Protein AF-A0A965PQH7-F1 (afdb_monomer_lite)

Sequence (227 aa):
DIVYRREPEVWRGRTIEASLYGFSRVEARGKTVNNGGDGSTGFHAAKAIREFGCLHYGVEYGSTVIAEGGKQDRDRWWGRNGVPDELEPYAKERRCSEVTLAVDFEQAAAAIQNGYPVVVCSGQGFSMSRDADGFCKPGGTWWHCMCLAAVRWGKRPGLLCMNSWGDSNTTGKHYPENMPTAVRNCSFWIDADVCTRMLSGRDSYVYAGYSGFKRTQIPNWTGDILG

Radius of gyration: 19.44 Å; chains: 1; bounding box: 44×38×58 Å

pLDDT: mean 89.17, std 13.35, range [46.91, 98.75]

Secondary structure (DSSP, 8-state):
-HHHH---B-----B-HHHHHHHHHTGGGT-S---S-S---HHHHHHHHHHT---BTT-EETTEE--STTHHHHHHHHHHH-S-GGGHHHHHTT-EEEEEE--SHHHHHHHHHTT--EEEEEEEEEEEEE-TTSBEEEEEEEEEEEEEEEEE-SSS-EEEEE-SSSS---SS--SSTT--HHHHTTEEEEEHHHHHHHHTTS--EEEEEE-S-B--PPP-TTTTTT-

Structure (mmCIF, N/CA/C/O backbone):
data_AF-A0A965PQH7-F1
#
_entry.id   AF-A0A965PQH7-F1
#
loop_
_atom_site.group_PDB
_atom_site.id
_atom_site.type_symbol
_atom_site.label_atom_id
_atom_site.label_alt_id
_atom_site.label_comp_id
_atom_site.label_asym_id
_atom_site.label_entity_id
_atom_site.label_seq_id
_atom_site.pdbx_PDB_ins_code
_atom_site.Cartn_x
_atom_site.Cartn_y
_atom_site.Cartn_z
_atom_site.occupancy
_atom_site.B_iso_or_equiv
_atom_site.auth_seq_id
_atom_site.auth_comp_id
_atom_site.auth_asym_id
_atom_site.auth_atom_id
_atom_site.pdbx_PDB_model_num
ATOM 1 N N . ASP A 1 1 ? -13.278 -3.475 -6.880 1.00 50.88 1 ASP A N 1
ATOM 2 C CA . ASP A 1 1 ? -13.226 -3.470 -8.364 1.00 50.88 1 ASP A CA 1
ATOM 3 C C . ASP A 1 1 ? -13.402 -4.865 -8.987 1.00 50.88 1 ASP A C 1
ATOM 5 O O . ASP A 1 1 ? -14.476 -5.153 -9.496 1.00 50.88 1 ASP A O 1
ATOM 9 N N . ILE A 1 2 ? -12.420 -5.766 -8.855 1.00 47.88 2 ILE A N 1
ATOM 10 C CA . ILE A 1 2 ? -12.359 -7.102 -9.501 1.00 47.88 2 ILE A CA 1
ATOM 11 C C . ILE A 1 2 ? -13.614 -7.965 -9.259 1.00 47.88 2 ILE A C 1
ATOM 13 O O . ILE A 1 2 ? -14.269 -8.426 -10.190 1.00 47.88 2 ILE A O 1
ATOM 17 N N . VAL A 1 3 ? -14.014 -8.128 -7.992 1.00 48.94 3 VAL A N 1
ATOM 18 C CA . VAL A 1 3 ? -15.201 -8.924 -7.606 1.00 48.94 3 VAL A CA 1
ATOM 19 C C . VAL A 1 3 ? -16.512 -8.301 -8.112 1.00 48.94 3 VAL A C 1
ATOM 21 O O . VAL A 1 3 ? -17.477 -9.013 -8.384 1.00 48.94 3 VAL A O 1
ATOM 24 N N . TYR A 1 4 ? -16.549 -6.976 -8.266 1.00 52.28 4 TYR A N 1
ATOM 25 C CA . TYR A 1 4 ? -17.754 -6.235 -8.644 1.00 52.28 4 TYR A CA 1
ATOM 26 C C . TYR A 1 4 ? -17.959 -6.175 -10.157 1.00 52.28 4 TYR A C 1
ATOM 28 O O . TYR A 1 4 ? -19.099 -6.230 -10.613 1.00 52.28 4 TYR A O 1
ATOM 36 N N . ARG A 1 5 ? -16.875 -6.121 -10.940 1.00 57.25 5 ARG A N 1
ATOM 37 C CA . ARG A 1 5 ? -16.954 -6.093 -12.407 1.00 57.25 5 ARG A CA 1
ATOM 38 C C . ARG A 1 5 ? -17.415 -7.419 -13.003 1.00 57.25 5 ARG A C 1
ATOM 40 O O . ARG A 1 5 ? -17.920 -7.422 -14.118 1.00 57.25 5 ARG A O 1
ATOM 47 N N . ARG A 1 6 ? -17.263 -8.537 -12.274 1.00 50.22 6 ARG A N 1
ATOM 48 C CA . ARG A 1 6 ? -17.538 -9.906 -12.766 1.00 50.22 6 ARG A CA 1
ATOM 49 C C . ARG A 1 6 ? -16.857 -10.214 -14.108 1.00 50.22 6 ARG A C 1
ATOM 51 O O . ARG A 1 6 ? -17.238 -11.157 -14.798 1.00 50.22 6 ARG A O 1
ATOM 58 N N . GLU A 1 7 ? -15.846 -9.432 -14.472 1.00 49.94 7 GLU A N 1
ATOM 59 C CA . GLU A 1 7 ? -15.019 -9.685 -15.636 1.00 49.94 7 GLU A CA 1
ATOM 60 C C . GLU A 1 7 ? -14.007 -10.769 -15.253 1.00 49.94 7 GLU A C 1
ATOM 62 O O . GLU A 1 7 ? -13.432 -10.716 -14.162 1.00 49.94 7 GLU A O 1
ATOM 67 N N . PRO A 1 8 ? -13.793 -11.786 -16.100 1.00 54.12 8 PRO A N 1
ATOM 68 C CA . PRO A 1 8 ? -12.794 -12.805 -15.831 1.00 54.12 8 PRO A CA 1
ATOM 69 C C . PRO A 1 8 ? -11.396 -12.178 -15.895 1.00 54.12 8 PRO A C 1
ATOM 71 O O . PRO A 1 8 ? -10.834 -11.970 -16.973 1.00 54.12 8 PRO A O 1
ATOM 74 N N . GLU A 1 9 ? -10.839 -11.884 -14.725 1.00 57.03 9 GLU A N 1
ATOM 75 C CA . GLU A 1 9 ? -9.464 -11.432 -14.550 1.00 57.03 9 GLU A CA 1
ATOM 76 C C . GLU A 1 9 ? -8.533 -12.618 -14.281 1.00 57.03 9 GLU A C 1
ATOM 78 O O . GLU A 1 9 ? -8.899 -13.590 -13.615 1.00 57.03 9 GLU A O 1
ATOM 83 N N . VAL A 1 10 ? -7.312 -12.552 -14.812 1.00 62.81 10 VAL A N 1
ATOM 84 C CA . VAL A 1 10 ? -6.295 -13.591 -14.605 1.00 62.81 10 VAL A CA 1
ATOM 85 C C . VAL A 1 10 ? -5.222 -13.049 -13.678 1.00 62.81 10 VAL A C 1
ATOM 87 O O . VAL A 1 10 ? -4.555 -12.066 -14.002 1.00 62.81 10 VAL A O 1
ATOM 90 N N . TRP A 1 11 ? -5.005 -13.730 -12.553 1.00 65.94 11 TRP A N 1
ATOM 91 C CA . TRP A 1 11 ? -3.809 -13.528 -11.742 1.00 65.94 11 TRP A CA 1
ATOM 92 C C . TRP A 1 11 ? -2.573 -13.870 -12.582 1.00 65.94 11 TRP A C 1
ATOM 94 O O . TRP A 1 11 ? -2.355 -15.027 -12.940 1.00 65.94 11 TRP A O 1
ATOM 104 N N . ARG A 1 12 ? -1.777 -12.855 -12.937 1.00 68.75 12 ARG A N 1
ATOM 105 C CA . ARG A 1 12 ? -0.607 -13.000 -13.825 1.00 68.75 12 ARG A CA 1
ATOM 106 C C . ARG A 1 12 ? 0.681 -13.376 -13.089 1.00 68.75 12 ARG A C 1
ATOM 108 O O . ARG A 1 12 ? 1.720 -13.474 -13.725 1.00 68.75 12 ARG A O 1
ATOM 115 N N . GLY A 1 13 ? 0.615 -13.595 -11.779 1.00 73.94 13 GLY A N 1
ATOM 116 C CA . GLY A 1 13 ? 1.769 -13.892 -10.935 1.00 73.94 13 GLY A CA 1
ATOM 117 C C . GLY A 1 13 ? 1.914 -12.878 -9.808 1.00 73.94 13 GLY A C 1
ATOM 118 O O . GLY A 1 13 ? 1.123 -11.951 -9.684 1.00 73.94 13 GLY A O 1
ATOM 119 N N . ARG A 1 14 ? 2.926 -13.071 -8.964 1.00 86.69 14 ARG A N 1
ATOM 120 C CA . ARG A 1 14 ? 3.261 -12.157 -7.865 1.00 86.69 14 ARG A CA 1
ATOM 121 C C . ARG A 1 14 ? 3.920 -10.889 -8.409 1.00 86.69 14 ARG A C 1
ATOM 123 O O . ARG A 1 14 ? 4.785 -10.979 -9.277 1.00 86.69 14 ARG A O 1
ATOM 130 N N . THR A 1 15 ? 3.535 -9.726 -7.889 1.00 90.56 15 THR A N 1
ATOM 131 C CA . THR A 1 15 ? 4.160 -8.441 -8.236 1.00 90.56 15 THR A CA 1
ATOM 132 C C . THR A 1 15 ? 5.637 -8.424 -7.842 1.00 90.56 15 THR A C 1
ATOM 134 O O . THR A 1 15 ? 6.006 -8.899 -6.772 1.00 90.56 15 THR A O 1
ATOM 137 N N . ILE A 1 16 ? 6.478 -7.848 -8.697 1.00 94.25 16 ILE A N 1
ATOM 138 C CA . ILE A 1 16 ? 7.892 -7.603 -8.421 1.00 94.25 16 ILE A CA 1
ATOM 139 C C . ILE A 1 16 ? 7.979 -6.368 -7.534 1.00 94.25 16 ILE A C 1
ATOM 141 O O . ILE A 1 16 ? 7.791 -5.248 -8.006 1.00 94.25 16 ILE A O 1
ATOM 145 N N . GLU A 1 17 ? 8.287 -6.549 -6.257 1.00 92.31 17 GLU A N 1
ATOM 146 C CA . GLU A 1 17 ? 8.346 -5.468 -5.270 1.00 92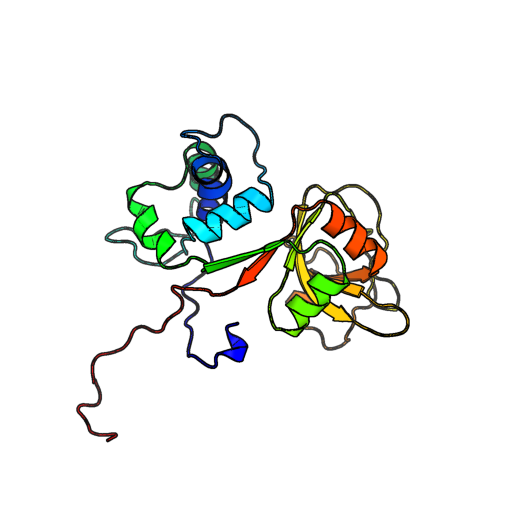.31 17 GLU A CA 1
ATOM 147 C C . GLU A 1 17 ? 9.364 -4.385 -5.663 1.00 92.31 17 GLU A C 1
ATOM 149 O O . GLU A 1 17 ? 9.104 -3.192 -5.489 1.00 92.31 17 GLU A O 1
ATOM 154 N N . ALA A 1 18 ? 10.477 -4.793 -6.286 1.00 94.50 18 ALA A N 1
ATOM 155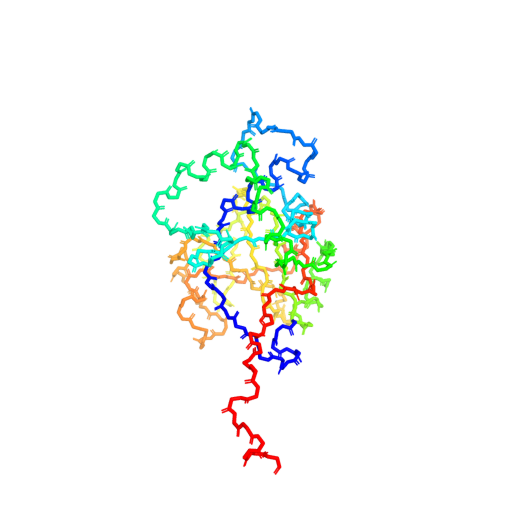 C CA . ALA A 1 18 ? 11.468 -3.890 -6.866 1.00 94.50 18 ALA A CA 1
ATOM 156 C C . ALA A 1 18 ? 10.864 -2.900 -7.869 1.00 94.50 18 ALA A C 1
ATOM 158 O O . ALA A 1 18 ? 11.348 -1.777 -7.947 1.00 94.50 18 ALA A O 1
ATOM 159 N N . SER A 1 19 ? 9.835 -3.295 -8.637 1.00 95.88 19 SER A N 1
ATOM 160 C CA . SER A 1 19 ? 9.222 -2.409 -9.640 1.00 95.88 19 SER A CA 1
ATOM 161 C C . SER A 1 19 ? 8.551 -1.215 -8.970 1.00 95.88 19 SER A C 1
ATOM 163 O O . SER A 1 19 ? 8.843 -0.072 -9.308 1.00 95.88 19 SER A O 1
ATOM 165 N N . LEU A 1 20 ? 7.745 -1.465 -7.933 1.00 95.19 20 LEU A N 1
ATOM 166 C CA . LEU A 1 20 ? 7.114 -0.404 -7.156 1.00 95.19 20 LEU A CA 1
ATOM 167 C C . LEU A 1 20 ? 8.162 0.470 -6.463 1.00 95.19 20 LEU A C 1
ATOM 169 O O . LEU A 1 20 ? 8.060 1.693 -6.495 1.00 95.19 20 LEU A O 1
ATOM 173 N N . TYR A 1 21 ? 9.175 -0.133 -5.838 1.00 95.50 21 TYR A N 1
ATOM 174 C CA . TYR A 1 21 ? 10.200 0.641 -5.143 1.00 95.50 21 TYR A CA 1
ATOM 175 C C . TYR A 1 21 ? 11.110 1.437 -6.080 1.00 95.50 21 TYR A C 1
ATOM 177 O O . TYR A 1 21 ? 11.493 2.538 -5.692 1.00 95.50 21 TYR A O 1
ATOM 185 N N . GLY A 1 22 ? 11.424 0.929 -7.274 1.00 96.75 22 GLY A N 1
ATOM 186 C CA . GLY A 1 22 ? 12.129 1.670 -8.321 1.00 96.75 22 GLY A CA 1
ATOM 187 C C . GLY A 1 22 ? 11.338 2.915 -8.700 1.00 96.75 22 GLY A C 1
ATOM 188 O O . GLY A 1 22 ? 11.730 4.014 -8.298 1.00 96.75 22 GLY A O 1
ATOM 189 N N . PHE A 1 23 ? 10.139 2.708 -9.263 1.00 97.56 23 PHE A N 1
ATOM 190 C CA . PHE A 1 23 ? 9.218 3.782 -9.650 1.00 97.56 23 PHE A CA 1
ATOM 191 C C . PHE A 1 23 ? 8.979 4.796 -8.531 1.00 97.56 23 PHE A C 1
ATOM 193 O O . PHE A 1 23 ? 9.041 6.007 -8.731 1.00 97.56 23 PHE A O 1
ATOM 200 N N . SER A 1 24 ? 8.730 4.328 -7.309 1.00 97.19 24 SER A N 1
ATOM 201 C CA . SER A 1 24 ? 8.402 5.196 -6.175 1.00 97.19 24 SER A CA 1
ATOM 202 C C . SER A 1 24 ? 9.605 5.979 -5.630 1.00 97.19 24 SER A C 1
ATOM 204 O O . SER A 1 24 ? 9.431 7.013 -4.976 1.00 97.19 24 SER A O 1
ATOM 206 N N . ARG A 1 25 ? 10.840 5.496 -5.810 1.00 96.81 25 ARG A N 1
ATOM 207 C CA . ARG A 1 25 ? 12.046 6.164 -5.286 1.00 96.81 25 ARG A CA 1
ATOM 208 C C . ARG A 1 25 ? 12.736 7.046 -6.323 1.00 96.81 25 ARG A C 1
ATOM 210 O O . ARG A 1 25 ? 13.471 7.945 -5.905 1.00 96.81 25 ARG A O 1
ATOM 217 N N . VAL A 1 26 ? 12.490 6.833 -7.615 1.00 96.88 26 VAL A N 1
ATOM 218 C CA . VAL A 1 26 ? 13.183 7.538 -8.699 1.00 96.88 26 VAL A CA 1
ATOM 219 C C . VAL A 1 26 ? 12.190 8.313 -9.573 1.00 96.88 26 VAL A C 1
ATOM 221 O O . VAL A 1 26 ? 12.073 9.532 -9.425 1.00 96.88 26 VAL A O 1
ATOM 224 N N . GLU A 1 27 ? 11.394 7.633 -10.382 1.00 96.19 27 GLU A N 1
ATOM 225 C CA . GLU A 1 27 ? 10.567 8.189 -11.456 1.00 96.19 27 GLU A CA 1
ATOM 226 C C . GLU A 1 27 ? 9.411 9.036 -10.906 1.00 96.19 27 GLU A C 1
ATOM 228 O O . GLU A 1 27 ? 9.244 10.204 -11.264 1.00 96.19 27 GLU A O 1
ATOM 233 N N . ALA A 1 28 ? 8.675 8.524 -9.916 1.00 96.56 28 ALA A N 1
ATOM 234 C CA . ALA A 1 28 ? 7.605 9.260 -9.243 1.00 96.56 28 ALA A CA 1
ATOM 235 C C . ALA A 1 28 ? 8.126 10.511 -8.509 1.00 96.56 28 ALA A C 1
ATOM 237 O O . ALA A 1 28 ? 7.376 11.477 -8.321 1.00 96.56 28 ALA A O 1
ATOM 238 N N . ARG A 1 29 ? 9.410 10.518 -8.120 1.00 95.62 29 ARG A N 1
ATOM 239 C CA . ARG A 1 29 ? 10.097 11.663 -7.498 1.00 95.62 29 ARG A CA 1
ATOM 240 C C . ARG A 1 29 ? 10.698 12.634 -8.517 1.00 95.62 29 ARG A C 1
ATOM 242 O O . ARG A 1 29 ? 11.226 13.660 -8.096 1.00 95.62 29 ARG A O 1
ATOM 249 N N . GLY A 1 30 ? 10.652 12.322 -9.815 1.00 94.56 30 GLY A N 1
ATOM 250 C CA . GLY A 1 30 ? 11.319 13.102 -10.859 1.00 94.56 30 GLY A CA 1
ATOM 251 C C . GLY A 1 30 ? 12.845 13.087 -10.732 1.00 94.56 30 GLY A C 1
ATOM 252 O O . GLY A 1 30 ? 13.498 14.088 -11.019 1.00 94.56 30 GLY A O 1
ATOM 253 N N . LYS A 1 31 ? 13.414 11.989 -10.226 1.00 94.00 31 LYS A N 1
ATOM 254 C CA . LYS A 1 31 ? 14.861 11.797 -10.078 1.00 94.00 31 LYS A CA 1
ATOM 255 C C . LYS A 1 31 ? 15.376 10.847 -11.151 1.00 94.00 31 LYS A C 1
ATOM 257 O O . LYS A 1 31 ? 14.614 10.072 -11.707 1.00 94.00 31 LYS A O 1
ATOM 262 N N . THR A 1 32 ? 16.685 10.872 -11.372 1.00 91.75 32 THR A N 1
ATOM 263 C CA . THR A 1 32 ? 17.415 9.873 -12.173 1.00 91.75 32 THR A CA 1
ATOM 264 C C . THR A 1 32 ? 18.114 8.826 -11.306 1.00 91.75 32 THR A C 1
ATOM 266 O O . THR A 1 32 ? 18.512 7.775 -11.787 1.00 91.75 32 THR A O 1
ATOM 269 N N . VAL A 1 33 ? 18.289 9.111 -10.011 1.00 94.75 33 VAL A N 1
ATOM 270 C CA . VAL A 1 33 ? 18.888 8.196 -9.037 1.00 94.75 33 VAL A CA 1
ATOM 271 C C . VAL A 1 33 ? 18.386 8.514 -7.627 1.00 94.75 33 VAL A C 1
ATOM 273 O O . VAL A 1 33 ? 18.211 9.676 -7.238 1.00 94.75 33 VAL A O 1
ATOM 276 N N . ASN A 1 34 ? 18.168 7.477 -6.826 1.00 94.62 34 ASN A N 1
ATOM 277 C CA . ASN A 1 34 ? 17.906 7.566 -5.401 1.00 94.62 34 ASN A CA 1
ATOM 278 C C . ASN A 1 34 ? 19.229 7.508 -4.619 1.00 94.62 34 ASN A C 1
ATOM 280 O O . ASN A 1 34 ? 19.843 6.455 -4.459 1.00 94.62 34 ASN A O 1
ATOM 284 N N . ASN A 1 35 ? 19.655 8.662 -4.103 1.00 90.19 35 ASN A N 1
ATOM 285 C CA . ASN A 1 35 ? 20.913 8.811 -3.364 1.00 90.19 35 ASN A CA 1
ATOM 286 C C . ASN A 1 35 ? 20.817 8.473 -1.864 1.00 90.19 35 ASN A C 1
ATOM 288 O O . ASN A 1 35 ? 21.790 8.680 -1.143 1.00 90.19 35 ASN A O 1
ATOM 292 N N . GLY A 1 36 ? 19.683 7.963 -1.369 1.00 86.12 36 GLY A N 1
ATOM 293 C CA . GLY A 1 36 ? 19.587 7.546 0.028 1.00 86.12 36 GLY A CA 1
ATOM 294 C C . GLY A 1 36 ? 18.225 7.007 0.455 1.00 86.12 36 GLY A C 1
ATOM 295 O O . GLY A 1 36 ? 17.188 7.387 -0.084 1.00 86.12 36 GLY A O 1
ATOM 296 N N . GLY A 1 37 ? 18.260 6.152 1.480 1.00 85.06 37 GLY A N 1
ATOM 297 C CA . GLY A 1 37 ? 17.094 5.560 2.129 1.00 85.06 37 GLY A CA 1
ATOM 298 C C . GLY A 1 37 ? 16.464 4.399 1.355 1.00 85.06 37 GLY A C 1
ATOM 299 O O . GLY A 1 37 ? 16.266 4.467 0.142 1.00 85.06 37 GLY A O 1
ATOM 300 N N . ASP A 1 38 ? 16.064 3.372 2.103 1.00 87.69 38 ASP A N 1
ATOM 301 C CA . ASP A 1 38 ? 15.328 2.207 1.593 1.00 87.69 38 ASP A CA 1
ATOM 302 C C . ASP A 1 38 ? 13.802 2.378 1.738 1.00 87.69 38 ASP A C 1
ATOM 304 O O . ASP A 1 38 ? 13.018 1.468 1.489 1.00 87.69 38 ASP A O 1
ATOM 308 N N . GLY A 1 39 ? 13.335 3.556 2.150 1.00 90.12 39 GLY A N 1
ATOM 309 C CA . GLY A 1 39 ? 11.912 3.850 2.314 1.00 90.12 39 GLY A CA 1
ATOM 310 C C . GLY A 1 39 ? 11.261 4.446 1.064 1.00 90.12 39 GLY A C 1
ATOM 311 O O . GLY A 1 39 ? 11.920 4.970 0.160 1.00 90.12 39 GLY A O 1
ATOM 312 N N . SER A 1 40 ? 9.931 4.435 1.045 1.00 94.31 40 SER A N 1
ATOM 313 C CA . SER A 1 40 ? 9.139 5.334 0.207 1.00 94.31 40 SER A CA 1
ATOM 314 C C . SER A 1 40 ? 7.909 5.829 0.956 1.00 94.31 40 SER A C 1
ATOM 316 O O . SER A 1 40 ? 7.605 5.322 2.031 1.00 94.31 40 SER A O 1
ATOM 318 N N . THR A 1 41 ? 7.243 6.846 0.417 1.00 95.94 41 THR A N 1
ATOM 319 C CA . THR A 1 41 ? 6.002 7.374 1.000 1.00 95.94 41 THR A CA 1
ATOM 320 C C . THR A 1 41 ? 4.806 6.804 0.249 1.00 95.94 41 THR A C 1
ATOM 322 O O . THR A 1 41 ? 4.931 6.441 -0.926 1.00 95.94 41 THR A O 1
ATOM 325 N N . GLY A 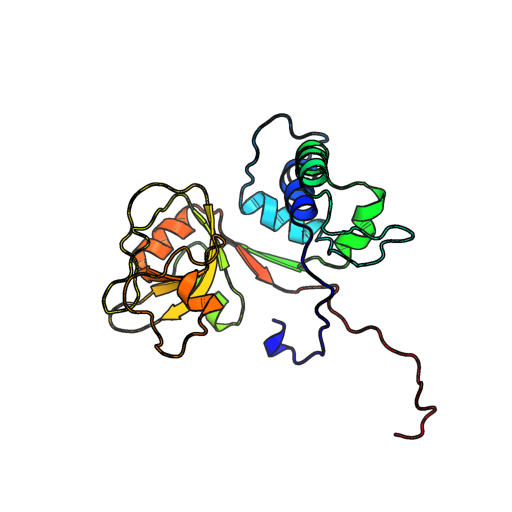1 42 ? 3.642 6.762 0.892 1.00 96.81 42 GLY A N 1
ATOM 326 C CA . GLY A 1 42 ? 2.402 6.354 0.240 1.00 96.81 42 GLY A CA 1
ATOM 327 C C . GLY A 1 42 ? 2.060 7.230 -0.962 1.00 96.81 42 GLY A C 1
ATOM 328 O O . GLY A 1 42 ? 1.643 6.702 -1.984 1.00 96.81 42 GLY A O 1
ATOM 329 N N . PHE A 1 43 ? 2.340 8.537 -0.903 1.00 97.00 43 PHE A N 1
ATOM 330 C CA . PHE A 1 43 ? 2.181 9.458 -2.032 1.00 97.00 43 PHE A CA 1
ATOM 331 C C . PHE A 1 43 ? 2.989 9.018 -3.257 1.00 97.00 43 PHE A C 1
ATOM 333 O O . PHE A 1 43 ? 2.447 8.928 -4.358 1.00 97.00 43 PHE A O 1
ATOM 340 N N . HIS A 1 44 ? 4.280 8.719 -3.079 1.00 97.38 44 HIS A N 1
ATOM 341 C CA . HIS A 1 44 ? 5.125 8.318 -4.201 1.00 97.38 44 HIS A CA 1
ATOM 342 C C . HIS A 1 44 ? 4.760 6.925 -4.714 1.00 97.38 44 HIS A C 1
ATOM 344 O O . HIS A 1 44 ? 4.789 6.717 -5.923 1.00 97.38 44 HIS A O 1
ATOM 350 N N . ALA A 1 45 ? 4.351 6.009 -3.833 1.00 96.62 45 ALA A N 1
ATOM 351 C CA . ALA A 1 45 ? 3.901 4.680 -4.235 1.00 96.62 45 ALA A CA 1
ATOM 352 C C . ALA A 1 45 ? 2.576 4.750 -5.015 1.00 96.62 45 ALA A C 1
ATOM 354 O O . ALA A 1 45 ? 2.429 4.108 -6.054 1.00 96.62 45 ALA A O 1
ATOM 355 N N . ALA A 1 46 ? 1.641 5.595 -4.571 1.00 96.50 46 ALA A N 1
ATOM 356 C CA . ALA A 1 46 ? 0.380 5.847 -5.259 1.00 96.50 46 ALA A CA 1
ATOM 357 C C . ALA A 1 46 ? 0.610 6.466 -6.640 1.00 96.50 46 ALA A C 1
ATOM 359 O O . ALA A 1 46 ? 0.046 6.011 -7.636 1.00 96.50 46 ALA A O 1
ATOM 360 N N . LYS A 1 47 ? 1.494 7.466 -6.718 1.00 96.81 47 LYS A N 1
ATOM 361 C CA . LYS A 1 47 ? 1.905 8.071 -7.985 1.00 96.81 47 LYS A CA 1
ATOM 362 C C . LYS A 1 47 ? 2.575 7.048 -8.907 1.00 96.81 47 LYS A C 1
ATOM 364 O O . LYS A 1 47 ? 2.213 6.976 -10.077 1.00 96.81 47 LYS A O 1
ATOM 369 N N . ALA A 1 48 ? 3.480 6.226 -8.376 1.00 96.69 48 ALA A N 1
ATOM 370 C CA . ALA A 1 48 ? 4.182 5.182 -9.117 1.00 96.69 48 ALA A CA 1
ATOM 371 C C . ALA A 1 48 ? 3.210 4.204 -9.795 1.00 96.69 48 ALA A C 1
ATOM 373 O O . ALA A 1 48 ? 3.240 4.046 -11.013 1.00 96.69 48 ALA A O 1
ATOM 374 N N . ILE A 1 49 ? 2.290 3.606 -9.032 1.00 94.81 49 ILE A N 1
ATOM 375 C CA . ILE A 1 49 ? 1.315 2.655 -9.588 1.00 94.81 49 ILE A CA 1
ATOM 376 C C . ILE A 1 49 ? 0.364 3.324 -10.588 1.00 94.81 49 ILE A C 1
ATOM 378 O O . ILE A 1 49 ? -0.022 2.689 -11.569 1.00 94.81 49 ILE A O 1
ATOM 382 N N . ARG A 1 50 ? -0.016 4.589 -10.373 1.00 95.12 50 ARG A N 1
ATOM 383 C CA . ARG A 1 50 ? -0.909 5.314 -11.288 1.00 95.12 50 ARG A CA 1
ATOM 384 C C . ARG A 1 50 ? -0.241 5.659 -12.621 1.00 95.12 50 ARG A C 1
ATOM 386 O O . ARG A 1 50 ? -0.871 5.540 -13.673 1.00 95.12 50 ARG A O 1
ATOM 393 N N . GLU A 1 51 ? 0.990 6.161 -12.575 1.00 95.25 51 GLU A N 1
ATOM 394 C CA . GLU A 1 51 ? 1.678 6.723 -13.744 1.00 95.25 51 GLU A CA 1
ATOM 395 C C . GLU A 1 51 ? 2.491 5.671 -14.512 1.00 95.25 51 GLU A C 1
ATOM 397 O O . GLU A 1 51 ? 2.492 5.692 -15.745 1.00 95.25 51 GLU A O 1
ATOM 402 N N . PHE A 1 52 ? 3.105 4.725 -13.795 1.00 95.75 52 PHE A N 1
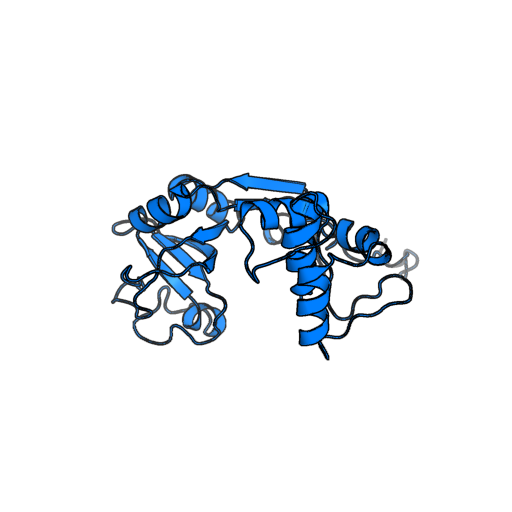ATOM 403 C CA . PHE A 1 52 ? 4.070 3.764 -14.339 1.00 95.75 52 PHE A CA 1
ATOM 404 C C . PHE A 1 52 ? 3.604 2.307 -14.228 1.00 95.75 52 PHE A C 1
ATOM 406 O O . PHE A 1 52 ? 3.925 1.500 -15.092 1.00 95.75 52 PHE A O 1
ATOM 413 N N . GLY A 1 53 ? 2.796 1.964 -13.220 1.00 94.38 53 GLY A N 1
ATOM 414 C CA . GLY A 1 53 ? 2.248 0.615 -13.040 1.00 94.38 53 GLY A CA 1
ATOM 415 C C . GLY A 1 53 ? 3.208 -0.351 -12.344 1.00 94.38 53 GLY A C 1
ATOM 416 O O . GLY A 1 53 ? 3.946 0.044 -11.440 1.00 94.38 53 GLY A O 1
ATOM 417 N N . CYS A 1 54 ? 3.149 -1.640 -12.688 1.00 93.38 54 CYS A N 1
ATOM 418 C CA . CYS A 1 54 ? 3.943 -2.670 -12.014 1.00 93.38 54 CYS A CA 1
ATOM 419 C C . CYS A 1 54 ? 4.287 -3.872 -12.903 1.00 93.38 54 CYS A C 1
ATOM 421 O O . CYS A 1 54 ? 3.614 -4.178 -13.891 1.00 93.38 54 CYS A O 1
ATOM 423 N N . LEU A 1 55 ? 5.333 -4.595 -12.504 1.00 94.31 55 LEU A N 1
ATOM 424 C CA . LEU A 1 55 ? 5.778 -5.835 -13.142 1.00 94.31 55 LEU A CA 1
ATOM 425 C C . LEU A 1 55 ? 5.486 -7.037 -12.234 1.00 94.31 55 LEU A C 1
ATOM 427 O O . LEU A 1 55 ? 5.290 -6.888 -11.031 1.00 94.31 55 LEU A O 1
ATOM 431 N N . HIS A 1 56 ? 5.464 -8.236 -12.804 1.00 92.94 56 HIS A N 1
ATOM 432 C CA . HIS A 1 56 ? 5.140 -9.502 -12.156 1.00 92.94 56 HIS A CA 1
ATOM 433 C C . HIS A 1 56 ? 6.184 -10.560 -12.517 1.00 92.94 56 HIS A C 1
ATOM 435 O O . HIS A 1 56 ? 6.692 -10.598 -13.637 1.00 92.94 56 HIS A O 1
ATOM 441 N N . TYR A 1 57 ? 6.503 -11.427 -11.561 1.00 92.06 57 TYR A N 1
ATOM 442 C CA . TYR A 1 57 ? 7.407 -12.547 -11.799 1.00 92.06 57 TYR A CA 1
ATOM 443 C C . TYR A 1 57 ? 6.799 -13.550 -12.779 1.00 92.06 57 TYR A C 1
ATOM 445 O O . TYR A 1 57 ? 5.596 -13.809 -12.742 1.00 92.06 57 TYR A O 1
ATOM 453 N N . GLY A 1 58 ? 7.645 -14.147 -13.620 1.00 88.69 58 GLY A N 1
ATOM 454 C CA . GLY A 1 58 ? 7.239 -15.192 -14.565 1.00 88.69 58 GLY A CA 1
ATOM 455 C C . GLY A 1 58 ? 6.422 -14.703 -15.766 1.00 88.69 58 GLY A C 1
ATOM 456 O O . GLY A 1 58 ? 5.969 -15.527 -16.553 1.00 88.69 58 GLY A O 1
ATOM 457 N N . VAL A 1 59 ? 6.240 -13.388 -15.923 1.00 88.75 59 VAL A N 1
ATOM 458 C CA . VAL A 1 59 ? 5.647 -12.781 -17.121 1.00 88.75 59 VAL A CA 1
ATOM 459 C C . VAL A 1 59 ? 6.750 -12.435 -18.121 1.00 88.75 59 VAL A C 1
ATOM 461 O O . VAL A 1 59 ? 7.833 -11.997 -17.732 1.00 88.75 59 VAL A O 1
ATOM 464 N N . GLU A 1 60 ? 6.460 -12.642 -19.403 1.00 89.25 60 GLU A N 1
ATOM 465 C CA . GLU A 1 60 ? 7.331 -12.286 -20.522 1.00 89.25 60 GLU A CA 1
ATOM 466 C C . GLU A 1 60 ? 7.156 -10.809 -20.908 1.00 89.25 60 GLU A C 1
ATOM 468 O O . GLU A 1 60 ? 6.049 -10.341 -21.183 1.00 89.25 60 GLU A O 1
ATOM 473 N N . TYR A 1 61 ? 8.271 -10.082 -20.905 1.00 91.56 61 TYR A N 1
ATOM 474 C CA . TYR A 1 61 ? 8.404 -8.667 -21.235 1.00 91.56 61 TYR A CA 1
ATOM 475 C C . TYR A 1 61 ? 9.341 -8.532 -22.435 1.00 91.56 61 TYR A C 1
ATOM 477 O O . TYR A 1 61 ? 10.553 -8.359 -22.289 1.00 91.56 61 TYR A O 1
ATOM 485 N N . GLY A 1 62 ? 8.792 -8.705 -23.638 1.00 90.62 62 GLY A N 1
ATOM 486 C CA . GLY A 1 62 ? 9.593 -8.844 -24.853 1.00 90.62 62 GLY A CA 1
ATOM 487 C C . GLY A 1 62 ? 10.325 -10.180 -24.834 1.00 90.62 62 GLY A C 1
ATOM 488 O O . GLY A 1 62 ? 9.685 -11.216 -24.851 1.00 90.62 62 GLY A O 1
ATOM 489 N N . SER A 1 63 ? 11.654 -10.169 -24.751 1.00 89.00 63 SER A N 1
ATOM 490 C CA . SER A 1 63 ? 12.469 -11.385 -24.594 1.00 89.00 63 SER A CA 1
ATOM 491 C C . SER A 1 63 ? 12.889 -11.660 -23.143 1.00 89.00 63 SER A C 1
ATOM 493 O O . SER A 1 63 ? 13.723 -12.532 -22.897 1.00 89.00 63 SER A O 1
ATOM 495 N N . THR A 1 64 ? 12.373 -10.889 -22.181 1.00 90.94 64 THR A N 1
ATOM 496 C CA . THR A 1 64 ? 12.821 -10.920 -20.784 1.00 90.94 64 THR A CA 1
ATOM 497 C C . THR A 1 64 ? 11.764 -11.552 -19.889 1.00 90.94 64 THR A C 1
ATOM 499 O O . THR A 1 64 ? 10.644 -11.060 -19.805 1.00 90.94 64 THR A O 1
ATOM 502 N N . VAL A 1 65 ? 12.133 -12.597 -19.147 1.00 92.25 65 VAL A N 1
A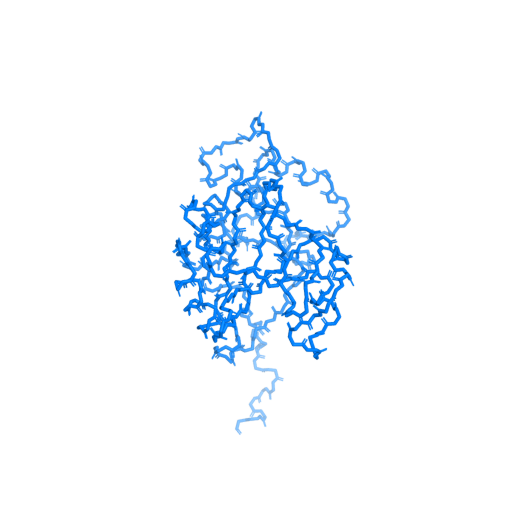TOM 503 C CA . VAL A 1 65 ? 11.313 -13.156 -18.061 1.00 92.25 65 VAL A CA 1
ATOM 504 C C . VAL A 1 65 ? 12.055 -12.961 -16.748 1.00 92.25 65 VAL A C 1
ATOM 506 O O . VAL A 1 65 ? 13.185 -13.421 -16.586 1.00 92.25 65 VAL A O 1
ATOM 509 N N . ILE A 1 66 ? 11.419 -12.289 -15.789 1.00 92.25 66 ILE A N 1
ATOM 510 C CA . ILE A 1 66 ? 12.031 -12.034 -14.482 1.00 92.25 66 ILE A CA 1
ATOM 511 C C . ILE A 1 66 ? 11.602 -13.129 -13.506 1.00 92.25 66 ILE A C 1
ATOM 513 O O . ILE A 1 66 ? 10.425 -13.252 -13.161 1.00 92.25 66 ILE A O 1
ATOM 517 N N . ALA A 1 67 ? 12.571 -13.918 -13.045 1.00 89.62 67 ALA A N 1
ATOM 518 C CA . ALA A 1 67 ? 12.367 -14.918 -12.004 1.00 89.62 67 ALA A CA 1
ATOM 519 C C . ALA A 1 67 ? 12.392 -14.292 -10.597 1.00 89.62 67 ALA A C 1
ATOM 521 O O . ALA A 1 67 ? 12.977 -13.229 -10.371 1.00 89.62 67 ALA A O 1
ATOM 522 N N . GLU A 1 68 ? 11.788 -14.981 -9.625 1.00 87.81 68 GLU A N 1
ATOM 523 C CA . GLU A 1 68 ? 11.837 -14.560 -8.217 1.00 87.81 68 GLU A CA 1
ATOM 524 C C . GLU A 1 68 ? 13.256 -14.674 -7.623 1.00 87.81 68 GLU A C 1
ATOM 526 O O . GLU A 1 68 ? 13.641 -13.889 -6.752 1.00 87.81 68 GLU A O 1
ATOM 531 N N . GLY A 1 69 ? 14.059 -15.621 -8.122 1.00 88.19 69 GLY A N 1
ATOM 532 C CA . GLY A 1 69 ? 15.456 -15.799 -7.725 1.00 88.19 69 GLY A CA 1
ATOM 533 C C . GLY A 1 69 ? 16.306 -14.536 -7.924 1.00 88.19 69 GLY A C 1
ATOM 534 O O . GLY A 1 69 ? 16.029 -13.707 -8.789 1.00 88.19 69 GLY A O 1
ATOM 535 N N . GLY A 1 70 ? 17.340 -14.369 -7.092 1.00 81.31 70 GLY A N 1
ATOM 536 C CA . GLY A 1 70 ? 18.265 -13.229 -7.190 1.00 81.31 70 GLY A CA 1
ATOM 537 C C . GLY A 1 70 ? 17.657 -11.867 -6.828 1.00 81.31 70 GLY A C 1
ATOM 538 O O . GLY A 1 70 ? 18.226 -10.833 -7.168 1.00 81.31 70 GLY A O 1
ATOM 539 N N . LYS A 1 71 ? 16.501 -11.834 -6.142 1.00 89.31 71 LYS A N 1
ATOM 540 C CA . LYS A 1 71 ? 15.770 -10.581 -5.894 1.00 89.31 71 LYS A CA 1
ATOM 541 C C . LYS A 1 71 ? 16.549 -9.496 -5.156 1.00 89.31 71 LYS A C 1
ATOM 543 O O . LYS A 1 71 ? 16.344 -8.332 -5.450 1.00 89.31 71 LYS A O 1
ATOM 548 N N . GLN A 1 72 ? 17.455 -9.855 -4.246 1.00 90.56 72 GLN A N 1
ATOM 549 C CA . GLN A 1 72 ? 18.148 -8.878 -3.398 1.00 90.56 72 GLN A CA 1
ATOM 550 C C . GLN A 1 72 ? 18.960 -7.857 -4.205 1.00 90.56 72 GLN A C 1
ATOM 552 O O . GLN A 1 72 ? 18.892 -6.660 -3.925 1.00 90.56 72 GLN A O 1
ATOM 557 N N . ASP A 1 73 ? 19.692 -8.313 -5.223 1.00 92.00 73 ASP A N 1
ATOM 558 C CA . ASP A 1 73 ? 20.501 -7.421 -6.056 1.00 92.00 73 ASP A CA 1
ATOM 559 C C . ASP A 1 73 ? 19.620 -6.533 -6.934 1.00 92.00 73 ASP A C 1
ATOM 561 O O . ASP A 1 73 ? 19.882 -5.337 -7.059 1.00 92.00 73 ASP A O 1
ATOM 565 N N . ARG A 1 74 ? 18.521 -7.084 -7.464 1.00 94.06 74 ARG A N 1
ATOM 566 C CA . ARG A 1 74 ? 17.521 -6.314 -8.212 1.00 94.06 74 ARG A CA 1
ATOM 567 C C . ARG A 1 74 ? 16.838 -5.270 -7.331 1.00 94.06 74 ARG A C 1
ATOM 569 O O . ARG A 1 74 ? 16.744 -4.123 -7.744 1.00 94.06 74 ARG A O 1
ATOM 576 N N . ASP A 1 75 ? 16.398 -5.631 -6.128 1.00 93.25 75 ASP A N 1
ATOM 577 C CA . ASP A 1 75 ? 15.732 -4.721 -5.189 1.00 93.25 75 ASP A CA 1
ATOM 578 C C . ASP A 1 75 ? 16.649 -3.535 -4.844 1.00 93.25 75 ASP A C 1
ATOM 580 O O . ASP A 1 75 ? 16.204 -2.384 -4.809 1.00 93.25 75 ASP A O 1
ATOM 584 N N . ARG A 1 76 ? 17.949 -3.801 -4.642 1.00 92.62 76 ARG A N 1
ATOM 585 C CA . ARG A 1 76 ? 18.962 -2.763 -4.413 1.00 92.62 76 ARG A CA 1
ATOM 586 C C . ARG A 1 76 ? 19.193 -1.915 -5.662 1.00 92.62 76 ARG A C 1
ATOM 588 O O . ARG A 1 76 ? 19.246 -0.690 -5.562 1.00 92.62 76 ARG A O 1
ATOM 595 N N . TRP A 1 77 ? 19.359 -2.547 -6.823 1.00 94.75 77 TRP A N 1
ATOM 596 C CA . TRP A 1 77 ? 19.694 -1.850 -8.061 1.00 94.75 77 TRP A CA 1
ATOM 597 C C . TRP A 1 77 ? 18.519 -1.010 -8.575 1.00 94.75 77 TRP A C 1
ATOM 599 O O . TRP A 1 77 ? 18.707 0.181 -8.809 1.00 94.75 77 TRP A O 1
ATOM 609 N N . TRP A 1 78 ? 17.304 -1.561 -8.648 1.00 95.88 78 TRP A N 1
ATOM 610 C CA . TRP A 1 78 ? 16.102 -0.813 -9.049 1.00 95.88 78 TRP A CA 1
ATOM 611 C C . TRP A 1 78 ? 15.731 0.230 -8.006 1.00 95.88 78 TRP A C 1
ATOM 613 O O . TRP A 1 78 ? 15.454 1.378 -8.331 1.00 95.88 78 TRP A O 1
ATOM 623 N N . GLY A 1 79 ? 15.829 -0.120 -6.722 1.00 95.38 79 GLY A N 1
ATOM 624 C CA . GLY A 1 79 ? 15.591 0.823 -5.635 1.00 95.38 79 GLY A CA 1
ATOM 625 C C . GLY A 1 79 ? 16.532 2.035 -5.629 1.00 95.38 79 GLY A C 1
ATOM 626 O O . GLY A 1 79 ? 16.203 3.045 -4.999 1.00 95.38 79 GLY A O 1
ATOM 627 N N . ARG A 1 80 ? 17.689 1.938 -6.300 1.00 95.88 80 ARG A N 1
ATOM 628 C CA . ARG A 1 80 ? 18.637 3.036 -6.513 1.00 95.88 80 ARG A CA 1
ATOM 629 C C . ARG A 1 80 ? 18.423 3.741 -7.850 1.00 95.88 80 ARG A C 1
ATOM 631 O O . ARG A 1 80 ? 18.487 4.962 -7.870 1.00 95.88 80 ARG A O 1
ATOM 638 N N . ASN A 1 81 ? 18.236 3.009 -8.941 1.00 96.88 81 ASN A N 1
ATOM 639 C CA . ASN A 1 81 ? 18.354 3.561 -10.296 1.00 96.88 81 ASN A CA 1
ATOM 640 C C . ASN A 1 81 ? 17.021 3.701 -11.038 1.00 96.88 81 ASN A C 1
ATOM 642 O O . ASN A 1 81 ? 17.021 4.267 -12.120 1.00 96.88 81 ASN A O 1
ATOM 646 N N . GLY A 1 82 ? 15.915 3.234 -10.459 1.00 96.88 82 GLY A N 1
ATOM 647 C CA . GLY A 1 82 ? 14.638 3.142 -11.160 1.00 96.88 82 GLY A CA 1
ATOM 648 C C . GLY A 1 82 ? 14.447 1.779 -11.817 1.00 96.88 82 GLY A C 1
ATOM 649 O O . GLY A 1 82 ? 15.293 0.883 -11.713 1.00 96.88 82 GLY A O 1
ATOM 650 N N . VAL A 1 83 ? 13.294 1.596 -12.440 1.00 96.88 83 VAL A N 1
ATOM 651 C CA . VAL A 1 83 ? 13.004 0.433 -13.277 1.00 96.88 83 VAL A CA 1
ATOM 652 C C . VAL A 1 83 ? 13.686 0.643 -14.633 1.00 96.88 83 VAL A C 1
ATOM 654 O O . VAL A 1 83 ? 13.691 1.759 -15.130 1.00 96.88 83 VAL A O 1
ATOM 657 N N . PRO A 1 84 ? 14.275 -0.396 -15.251 1.00 95.94 84 PRO A N 1
ATOM 658 C CA . PRO A 1 84 ? 14.834 -0.270 -16.594 1.00 95.94 84 PRO A CA 1
ATOM 659 C C . PRO A 1 84 ? 13.827 0.300 -17.595 1.00 95.94 84 PRO A C 1
ATOM 661 O O . PRO A 1 84 ? 12.711 -0.221 -17.694 1.00 95.94 84 PRO A O 1
ATOM 664 N N . ASP A 1 85 ? 14.244 1.315 -18.354 1.00 95.62 85 ASP A N 1
ATOM 665 C CA . ASP A 1 85 ? 13.419 2.029 -19.337 1.00 95.62 85 ASP A CA 1
ATOM 666 C C . ASP A 1 85 ? 12.717 1.066 -20.311 1.00 95.62 85 ASP A C 1
ATOM 668 O O . ASP A 1 85 ? 11.550 1.249 -20.663 1.00 95.62 85 ASP A O 1
ATOM 672 N N . GLU A 1 86 ? 13.392 -0.014 -20.722 1.00 96.00 86 GLU A N 1
ATOM 673 C CA . GLU A 1 86 ? 12.837 -1.016 -21.634 1.00 96.00 86 GLU A CA 1
ATOM 674 C C . GLU A 1 86 ? 11.669 -1.823 -21.039 1.00 96.00 86 GLU A C 1
ATOM 676 O O . GLU A 1 86 ? 10.891 -2.425 -21.783 1.00 96.00 86 GLU A O 1
ATOM 681 N N . LEU A 1 87 ? 11.526 -1.839 -19.710 1.00 96.44 87 LEU A N 1
ATOM 682 C CA . LEU A 1 87 ? 10.452 -2.536 -19.004 1.00 96.44 87 LEU A CA 1
ATOM 683 C C . LEU A 1 87 ? 9.253 -1.631 -18.690 1.00 96.44 87 LEU A C 1
ATOM 685 O O . LEU A 1 87 ? 8.153 -2.143 -18.451 1.00 96.44 87 LEU A O 1
ATOM 689 N N . GLU A 1 88 ? 9.422 -0.306 -18.706 1.00 95.94 88 GLU A N 1
ATOM 690 C CA . GLU A 1 88 ? 8.354 0.640 -18.365 1.00 95.94 88 GLU A CA 1
ATOM 691 C C . GLU A 1 88 ? 7.098 0.518 -19.240 1.00 95.94 88 GLU A C 1
ATOM 693 O O . GLU A 1 88 ? 5.993 0.547 -18.682 1.00 95.94 88 GLU A O 1
ATOM 698 N N . PRO A 1 89 ? 7.192 0.325 -20.576 1.00 95.69 89 PRO A N 1
ATOM 699 C CA . PRO A 1 89 ? 6.002 0.150 -21.404 1.00 95.69 89 PRO A CA 1
ATOM 700 C C . PRO A 1 89 ? 5.133 -1.025 -20.939 1.00 95.69 89 PRO A C 1
ATOM 702 O O . PRO A 1 89 ? 3.909 -0.901 -20.909 1.00 95.69 89 PRO A O 1
ATOM 705 N N . TYR A 1 90 ? 5.754 -2.125 -20.497 1.00 94.75 90 TYR A N 1
ATOM 706 C CA . TYR A 1 90 ? 5.048 -3.303 -19.986 1.00 94.75 90 TYR A CA 1
ATOM 707 C C . TYR A 1 90 ? 4.474 -3.088 -18.582 1.00 94.75 90 TYR A C 1
ATOM 709 O O . TYR A 1 90 ? 3.399 -3.606 -18.258 1.00 94.75 90 TYR A O 1
ATOM 717 N N . ALA A 1 91 ? 5.170 -2.326 -17.734 1.00 94.56 91 ALA A N 1
ATOM 718 C CA . ALA A 1 91 ? 4.658 -1.955 -16.418 1.00 94.56 91 ALA A CA 1
ATOM 719 C C . ALA A 1 91 ? 3.381 -1.109 -16.545 1.00 94.56 91 ALA A C 1
ATOM 721 O O . ALA A 1 91 ? 2.396 -1.354 -15.840 1.00 94.56 91 ALA A O 1
ATOM 722 N N . LYS A 1 92 ? 3.361 -0.183 -17.512 1.00 93.94 92 LYS A N 1
ATOM 723 C CA . LYS A 1 92 ? 2.264 0.766 -17.747 1.00 93.94 92 LYS A CA 1
ATOM 724 C C . LYS A 1 92 ? 0.950 0.099 -18.137 1.00 93.94 92 LYS A C 1
ATOM 726 O O . LYS A 1 92 ? -0.122 0.652 -17.884 1.00 93.94 92 LYS A O 1
ATOM 731 N N . GLU A 1 93 ? 1.012 -1.102 -18.704 1.00 90.19 93 GLU A N 1
ATOM 732 C CA . GLU A 1 93 ? -0.166 -1.932 -18.977 1.00 90.19 93 GLU A CA 1
ATOM 733 C C . GLU A 1 93 ? -0.915 -2.332 -17.699 1.00 90.19 93 GLU A C 1
ATOM 735 O O . GLU A 1 93 ? -2.095 -2.665 -17.772 1.00 90.19 93 GLU A O 1
ATOM 740 N N . ARG A 1 94 ? -0.240 -2.314 -16.541 1.00 89.88 94 ARG A N 1
ATOM 741 C CA . ARG A 1 94 ? -0.714 -2.822 -15.244 1.00 89.88 94 ARG A CA 1
ATOM 742 C C . ARG A 1 94 ? -0.811 -1.719 -14.191 1.00 89.88 94 ARG A C 1
ATOM 744 O O . ARG A 1 94 ? -0.484 -1.910 -13.022 1.00 89.88 94 ARG A O 1
ATOM 751 N N . ARG A 1 95 ? -1.247 -0.537 -14.615 1.00 90.75 95 ARG A N 1
ATOM 752 C CA . ARG A 1 95 ? -1.471 0.620 -13.738 1.00 90.75 95 ARG A CA 1
ATOM 753 C C . ARG A 1 95 ? -2.871 0.620 -13.132 1.00 90.75 95 ARG A C 1
ATOM 755 O O . ARG A 1 95 ? -3.792 -0.002 -13.672 1.00 90.75 95 ARG A O 1
ATOM 762 N N . CYS A 1 96 ? -3.057 1.389 -12.065 1.00 88.56 96 CYS A N 1
ATOM 763 C CA . CYS A 1 96 ? -4.388 1.858 -11.683 1.00 88.56 96 CYS A CA 1
ATOM 764 C C . CYS A 1 96 ? -4.680 3.196 -12.380 1.00 88.56 96 CYS A C 1
ATOM 766 O O . CYS A 1 96 ? -3.770 3.982 -12.657 1.00 88.56 96 CYS A O 1
ATOM 768 N N . SER A 1 97 ? -5.937 3.464 -12.725 1.00 86.62 97 SER A N 1
ATOM 769 C CA . SER A 1 97 ? -6.308 4.746 -13.330 1.00 86.62 97 SER A CA 1
ATOM 770 C C . SER A 1 97 ? -6.532 5.835 -12.289 1.00 86.62 97 SER A C 1
ATOM 772 O O . SER A 1 97 ? -6.329 7.008 -12.600 1.00 86.62 97 SER A O 1
ATOM 774 N N . GLU A 1 98 ? -6.911 5.456 -11.068 1.00 88.50 98 GLU A N 1
ATOM 775 C CA . GLU A 1 98 ? -7.304 6.386 -10.015 1.00 88.50 98 GLU A CA 1
ATOM 776 C C . GLU A 1 98 ? -6.617 6.061 -8.688 1.00 88.50 98 GLU A C 1
ATOM 778 O O . GLU A 1 98 ? -6.494 4.899 -8.287 1.00 88.50 98 GLU A O 1
ATOM 783 N N . VAL A 1 99 ? -6.174 7.123 -8.011 1.00 93.81 99 VAL A N 1
ATOM 784 C CA . VAL A 1 99 ? -5.713 7.095 -6.622 1.00 93.81 99 VAL A CA 1
ATOM 785 C C . VAL A 1 99 ? -6.353 8.256 -5.875 1.00 93.81 99 VAL A C 1
ATOM 787 O O . VAL A 1 99 ? -6.308 9.399 -6.335 1.00 93.81 99 VAL A O 1
ATOM 790 N N . THR A 1 100 ? -6.949 7.973 -4.723 1.00 94.94 100 THR A N 1
ATOM 791 C CA . THR A 1 100 ? -7.654 8.969 -3.909 1.00 94.94 100 THR A CA 1
ATOM 792 C C . THR A 1 100 ? -7.128 8.920 -2.490 1.00 94.94 100 THR A C 1
ATOM 794 O O . THR A 1 100 ? -6.926 7.846 -1.932 1.00 94.94 100 THR A O 1
ATOM 797 N N . LEU A 1 101 ? -6.886 10.084 -1.899 1.00 97.12 101 LEU A N 1
ATOM 798 C CA . LEU A 1 101 ? -6.437 10.169 -0.518 1.00 97.12 101 LEU A CA 1
ATOM 799 C C . LEU A 1 101 ? -7.574 9.757 0.430 1.00 97.12 101 LEU A C 1
ATOM 801 O O . LEU A 1 101 ? -8.679 10.276 0.305 1.00 97.12 101 LEU A O 1
ATOM 805 N N . ALA A 1 102 ? -7.290 8.879 1.389 1.00 96.69 102 ALA A N 1
ATOM 806 C CA . ALA A 1 102 ? -8.177 8.601 2.517 1.00 96.69 102 ALA A CA 1
ATOM 807 C C . ALA A 1 102 ? -7.651 9.348 3.746 1.00 96.69 102 ALA A C 1
ATOM 809 O O . ALA A 1 102 ? -6.508 9.129 4.150 1.00 96.69 102 ALA A O 1
ATOM 810 N N . VAL A 1 103 ? -8.460 10.241 4.325 1.00 97.81 103 VAL A N 1
ATOM 811 C CA . VAL A 1 103 ? -8.002 11.125 5.420 1.00 97.81 103 VAL A CA 1
ATOM 812 C C . VAL A 1 103 ? -8.604 10.812 6.786 1.00 97.81 103 VAL A C 1
ATOM 814 O O . VAL A 1 103 ? -8.112 11.320 7.791 1.00 97.81 103 VAL A O 1
ATOM 817 N N . ASP A 1 104 ? -9.627 9.963 6.840 1.00 98.56 104 ASP A N 1
ATOM 818 C CA . ASP A 1 104 ? -10.302 9.576 8.074 1.00 98.56 104 ASP A CA 1
ATOM 819 C C . ASP A 1 104 ? -10.968 8.195 7.957 1.00 98.56 104 ASP A C 1
ATOM 821 O O . ASP A 1 104 ? -11.021 7.581 6.885 1.00 98.56 104 ASP A O 1
ATOM 825 N N . PHE A 1 105 ? -11.443 7.691 9.098 1.00 98.62 105 PHE A N 1
ATOM 826 C CA . PHE A 1 105 ? -12.135 6.410 9.193 1.00 98.62 105 PHE A CA 1
ATOM 827 C C . PHE A 1 105 ? -13.358 6.314 8.270 1.00 98.62 105 PHE A C 1
ATOM 829 O O . PHE A 1 105 ? -13.530 5.278 7.638 1.00 98.62 105 PHE A O 1
ATOM 836 N N . GLU A 1 106 ? -14.176 7.363 8.165 1.00 98.19 106 GLU A N 1
ATOM 837 C CA . GLU A 1 106 ? -15.428 7.335 7.396 1.00 98.19 106 GLU A CA 1
ATOM 838 C C . GLU A 1 106 ? -15.158 7.190 5.894 1.00 98.19 106 GLU A C 1
ATOM 840 O O . GLU A 1 106 ? -15.756 6.346 5.225 1.00 98.19 106 GLU A O 1
ATOM 845 N N . GLN A 1 107 ? -14.189 7.939 5.360 1.00 97.19 107 GLN A N 1
ATOM 846 C CA . GLN A 1 107 ? -13.772 7.813 3.964 1.00 97.19 107 GLN A CA 1
ATOM 847 C C . GLN A 1 107 ? -13.158 6.445 3.672 1.00 97.19 107 GLN A C 1
ATOM 849 O O . GLN A 1 107 ? -13.466 5.832 2.647 1.00 97.19 107 GLN A O 1
ATOM 854 N N . ALA A 1 108 ? -12.308 5.943 4.572 1.00 97.94 108 ALA A N 1
ATOM 855 C CA . ALA A 1 108 ? -11.722 4.618 4.419 1.00 97.94 108 ALA A CA 1
ATOM 856 C C . ALA A 1 108 ? -12.786 3.514 4.492 1.00 97.94 108 ALA A C 1
ATOM 858 O O . ALA A 1 108 ? -12.772 2.590 3.679 1.00 97.94 108 ALA A O 1
ATOM 859 N N . ALA A 1 109 ? -13.740 3.623 5.418 1.00 96.88 109 ALA A N 1
ATOM 860 C CA . ALA A 1 109 ? -14.847 2.690 5.550 1.00 96.88 109 ALA A CA 1
ATOM 861 C C . ALA A 1 109 ? -15.729 2.685 4.294 1.00 96.88 109 ALA A C 1
ATOM 863 O O . ALA A 1 109 ? -16.012 1.615 3.752 1.00 96.88 109 ALA A O 1
ATOM 864 N N . ALA A 1 110 ? -16.083 3.866 3.779 1.00 92.75 110 ALA A N 1
ATOM 865 C CA . ALA A 1 110 ? -16.843 4.007 2.542 1.00 92.75 110 ALA A CA 1
ATOM 866 C C . ALA A 1 110 ? -16.108 3.383 1.345 1.00 92.75 110 ALA A C 1
ATOM 868 O O . ALA A 1 110 ? -16.717 2.656 0.557 1.00 92.75 110 ALA A O 1
ATOM 869 N N . ALA A 1 111 ? -14.797 3.603 1.216 1.00 90.44 111 ALA A N 1
ATOM 870 C CA . ALA A 1 111 ? -13.988 2.987 0.166 1.00 90.44 111 ALA A CA 1
ATOM 871 C C . ALA A 1 111 ? -13.996 1.451 0.261 1.00 90.44 111 ALA A C 1
ATOM 873 O O . ALA A 1 111 ? -14.311 0.767 -0.717 1.00 90.44 111 ALA A O 1
ATOM 874 N N . ILE A 1 112 ? -13.736 0.908 1.454 1.00 93.44 112 ILE A N 1
ATOM 875 C CA . ILE A 1 112 ? -13.681 -0.540 1.696 1.00 93.44 112 ILE A CA 1
ATOM 876 C C . ILE A 1 112 ? -15.036 -1.194 1.418 1.00 93.44 112 ILE A C 1
ATOM 878 O O . ILE A 1 112 ? -15.092 -2.240 0.771 1.00 93.44 112 ILE A O 1
ATOM 882 N N . GLN A 1 113 ? -16.137 -0.576 1.850 1.00 88.19 113 GLN A N 1
ATOM 883 C CA . GLN A 1 113 ? -17.485 -1.082 1.584 1.00 88.19 113 GLN A CA 1
ATOM 884 C C . GLN A 1 113 ? -17.836 -1.072 0.089 1.00 88.19 113 GLN A C 1
ATOM 886 O O . GLN A 1 113 ? -18.552 -1.960 -0.365 1.00 88.19 113 GLN A O 1
ATOM 891 N N . ASN A 1 114 ? -17.265 -0.149 -0.692 1.00 84.56 114 ASN A N 1
ATOM 892 C CA . ASN A 1 114 ? -17.347 -0.149 -2.158 1.00 84.56 114 ASN A CA 1
ATOM 893 C C . ASN A 1 114 ? -16.349 -1.115 -2.832 1.00 84.56 114 ASN A C 1
ATOM 895 O O . ASN A 1 114 ? -16.226 -1.149 -4.057 1.00 84.56 114 ASN A O 1
ATOM 899 N N . GLY A 1 115 ? -15.636 -1.932 -2.052 1.00 85.06 115 GLY A N 1
ATOM 900 C CA . GLY A 1 115 ? -14.701 -2.925 -2.570 1.00 85.06 115 GLY A CA 1
ATOM 901 C C . GLY A 1 115 ? -13.340 -2.365 -2.963 1.00 85.06 115 GLY A C 1
ATOM 902 O O . GLY A 1 115 ? -12.689 -2.952 -3.835 1.00 85.06 115 GLY A O 1
ATOM 903 N N . TYR A 1 116 ? -12.935 -1.249 -2.356 1.00 89.69 116 TYR A N 1
ATOM 904 C CA . TYR A 1 116 ? -11.628 -0.631 -2.545 1.00 89.69 116 TYR A CA 1
ATOM 905 C C . TYR A 1 116 ? -10.876 -0.586 -1.208 1.00 89.69 116 TYR A C 1
ATOM 907 O O . TYR A 1 116 ? -11.203 0.235 -0.350 1.00 89.69 116 TYR A O 1
ATOM 915 N N . PRO A 1 117 ? -9.887 -1.470 -0.990 1.00 93.31 117 PRO A N 1
ATOM 916 C CA . PRO A 1 117 ? -9.078 -1.417 0.219 1.00 93.31 117 PRO A CA 1
ATOM 917 C C . PRO A 1 117 ? -8.243 -0.132 0.263 1.00 93.31 117 PRO A C 1
ATOM 919 O O . PRO A 1 117 ? -7.936 0.473 -0.769 1.00 93.31 117 PRO A O 1
ATOM 922 N N . VAL A 1 118 ? -7.835 0.261 1.468 1.00 97.12 118 VAL A N 1
ATOM 923 C CA . VAL A 1 118 ? -6.987 1.439 1.680 1.00 97.12 118 VAL A CA 1
ATOM 924 C C . VAL A 1 118 ? -5.575 0.988 2.003 1.00 97.12 118 VAL A C 1
ATOM 926 O O . VAL A 1 118 ? -5.358 0.247 2.960 1.00 97.12 118 VAL A O 1
ATOM 929 N N . VAL A 1 119 ? -4.595 1.457 1.240 1.00 97.56 119 VAL A N 1
ATOM 930 C CA . VAL A 1 119 ? -3.190 1.337 1.633 1.00 97.56 119 VAL A CA 1
ATOM 931 C C . VAL A 1 119 ? -2.917 2.419 2.667 1.00 97.56 119 VAL A C 1
ATOM 933 O O . VAL A 1 119 ? -3.013 3.610 2.363 1.00 97.56 119 VAL A O 1
ATOM 936 N N . VAL A 1 120 ? -2.610 2.005 3.894 1.00 98.19 120 VAL A N 1
ATOM 937 C CA . VAL A 1 120 ? -2.368 2.906 5.019 1.00 98.19 120 VAL A CA 1
ATOM 938 C C . VAL A 1 120 ? -0.871 3.028 5.280 1.00 98.19 120 VAL A C 1
ATOM 940 O O . VAL A 1 120 ? -0.212 2.051 5.629 1.00 98.19 120 VAL A O 1
ATOM 943 N N . CYS A 1 121 ? -0.335 4.235 5.124 1.00 97.56 121 CYS A N 1
ATOM 944 C CA . CYS A 1 121 ? 1.028 4.579 5.521 1.00 97.56 121 CYS A CA 1
ATOM 945 C C . CYS A 1 121 ? 0.954 5.424 6.787 1.00 97.56 121 CYS A C 1
ATOM 947 O O . CYS A 1 121 ? 0.361 6.503 6.791 1.00 97.56 121 CYS A O 1
ATOM 949 N N . SER A 1 122 ? 1.519 4.918 7.879 1.00 97.38 122 SER A N 1
ATOM 950 C CA . SER A 1 122 ? 1.432 5.565 9.185 1.00 97.38 122 SER A CA 1
ATOM 951 C C . SER A 1 122 ? 2.673 5.291 10.020 1.00 97.38 122 SER A C 1
ATOM 953 O O . SER A 1 122 ? 3.379 4.321 9.773 1.00 97.38 122 SER A O 1
ATOM 955 N N . GLY A 1 123 ? 2.900 6.154 11.014 1.00 97.31 123 GLY A N 1
ATOM 956 C CA . GLY A 1 123 ? 3.855 5.964 12.104 1.00 97.31 123 GLY A CA 1
ATOM 957 C C . GLY A 1 123 ? 3.312 5.117 13.269 1.00 97.31 123 GLY A C 1
ATOM 958 O O . GLY A 1 123 ? 4.041 4.861 14.222 1.00 97.31 123 GLY A O 1
ATOM 959 N N . GLN A 1 124 ? 2.028 4.742 13.262 1.00 97.94 124 GLN A N 1
ATOM 960 C CA . GLN A 1 124 ? 1.361 4.111 14.407 1.00 97.94 124 GLN A CA 1
ATOM 961 C C . GLN A 1 124 ? 1.770 2.642 14.586 1.00 97.94 124 GLN A C 1
ATOM 963 O O . GLN A 1 124 ? 1.529 1.818 13.705 1.00 97.94 124 GLN A O 1
ATOM 968 N N . GLY A 1 125 ? 2.310 2.307 15.764 1.00 97.75 125 GLY A N 1
ATOM 969 C CA . GLY A 1 125 ? 2.547 0.923 16.176 1.00 97.75 125 GLY A CA 1
ATOM 970 C C . GLY A 1 125 ? 1.398 0.289 16.960 1.00 97.75 125 GLY A C 1
ATOM 971 O O . GLY A 1 125 ? 0.482 0.977 17.420 1.00 97.75 125 GLY A O 1
ATOM 972 N N . PHE A 1 126 ? 1.462 -1.029 17.152 1.00 97.69 126 PHE A N 1
ATOM 973 C CA . PHE A 1 126 ? 0.471 -1.798 17.906 1.00 97.69 126 PHE A CA 1
ATOM 974 C C . PHE A 1 126 ? 1.114 -2.859 18.800 1.00 97.69 126 PHE A C 1
ATOM 976 O O . PHE A 1 126 ? 2.226 -3.322 18.579 1.00 97.69 126 PHE A O 1
ATOM 983 N N . SER A 1 127 ? 0.365 -3.293 19.807 1.00 95.44 127 SER A N 1
ATOM 984 C CA . SER A 1 127 ? 0.776 -4.348 20.744 1.00 95.44 127 SER A CA 1
ATOM 985 C C . SER A 1 127 ? 1.013 -5.731 20.121 1.00 95.44 127 SER A C 1
ATOM 987 O O . SER A 1 127 ? 1.601 -6.576 20.788 1.00 95.44 127 SER A O 1
ATOM 989 N N . MET A 1 128 ? 0.548 -5.986 18.889 1.00 93.56 128 MET A N 1
ATOM 990 C CA . MET A 1 128 ? 0.585 -7.312 18.239 1.00 93.56 128 MET A CA 1
ATOM 991 C C . MET A 1 128 ? -0.017 -8.435 19.106 1.00 93.56 128 MET A C 1
ATOM 993 O O . MET A 1 128 ? 0.419 -9.584 19.088 1.00 93.56 128 MET A O 1
ATOM 997 N N . SER A 1 129 ? -1.030 -8.078 19.894 1.00 93.62 129 SER A N 1
ATOM 998 C CA . SER A 1 129 ? -1.852 -8.995 20.672 1.00 93.62 129 SER A CA 1
ATOM 999 C C . SER A 1 129 ? -3.284 -8.484 20.658 1.00 93.62 129 SER A C 1
ATOM 1001 O O . SER A 1 129 ? -3.522 -7.286 20.850 1.00 93.62 129 SER A O 1
ATOM 1003 N N . ARG A 1 130 ? -4.235 -9.369 20.361 1.00 96.12 130 ARG A N 1
ATOM 1004 C CA . ARG A 1 130 ? -5.649 -9.006 20.256 1.00 96.12 130 ARG A CA 1
ATOM 1005 C C . ARG A 1 130 ? -6.361 -9.116 21.595 1.00 96.12 130 ARG A C 1
ATOM 1007 O O . ARG A 1 130 ? -6.128 -10.045 22.366 1.00 96.12 130 ARG A O 1
ATOM 1014 N N . ASP A 1 131 ? -7.289 -8.202 21.830 1.00 95.88 131 ASP A N 1
ATOM 1015 C CA . ASP A 1 131 ? -8.262 -8.324 22.908 1.00 95.88 131 ASP A CA 1
ATOM 1016 C C . ASP A 1 131 ? -9.418 -9.280 22.548 1.00 95.88 131 ASP A C 1
ATOM 1018 O O . ASP A 1 131 ? -9.406 -9.968 21.524 1.00 95.88 131 ASP A O 1
ATOM 1022 N N . ALA A 1 132 ? -10.430 -9.346 23.418 1.00 93.69 132 ALA A N 1
ATOM 1023 C CA . ALA A 1 132 ? -11.584 -10.228 23.256 1.00 93.69 132 ALA A CA 1
ATOM 1024 C C . ALA A 1 132 ? -12.456 -9.905 22.025 1.00 93.69 132 ALA A C 1
ATOM 1026 O O . ALA A 1 132 ? -13.219 -10.767 21.585 1.00 93.69 132 ALA A O 1
ATOM 1027 N N . ASP A 1 133 ? -12.341 -8.700 21.463 1.00 93.75 133 ASP A N 1
ATOM 1028 C CA . ASP A 1 133 ? -13.064 -8.265 20.268 1.00 93.75 133 ASP A CA 1
ATOM 1029 C C . ASP A 1 133 ? -12.218 -8.359 18.990 1.00 93.75 133 ASP A C 1
ATOM 1031 O O . ASP A 1 133 ? -12.724 -8.073 17.902 1.00 93.75 133 ASP A O 1
ATOM 1035 N N . GLY A 1 134 ? -10.953 -8.770 19.096 1.00 95.19 134 GLY A N 1
ATOM 1036 C CA . GLY A 1 134 ? -10.032 -8.868 17.968 1.00 95.19 134 GLY A CA 1
ATOM 1037 C C . GLY A 1 134 ? -9.251 -7.596 17.654 1.00 95.19 134 GLY A C 1
ATOM 1038 O O . GLY A 1 134 ? -8.610 -7.537 16.601 1.00 95.19 134 GLY A O 1
ATOM 1039 N N . PHE A 1 135 ? -9.283 -6.597 18.538 1.00 97.88 135 PHE A N 1
ATOM 1040 C CA . PHE A 1 135 ? -8.569 -5.337 18.352 1.00 97.88 135 PHE A CA 1
ATOM 1041 C C . PHE A 1 135 ? -7.186 -5.382 18.988 1.00 97.88 135 PHE A C 1
ATOM 1043 O O . PHE A 1 135 ? -7.001 -5.962 20.058 1.00 97.88 135 PHE A O 1
ATOM 1050 N N . CYS A 1 136 ? -6.212 -4.734 18.352 1.00 97.94 136 CYS A N 1
ATOM 1051 C CA . CYS A 1 136 ? -4.903 -4.516 18.958 1.00 97.94 136 CYS A CA 1
ATOM 1052 C C . CYS A 1 136 ? -4.824 -3.122 19.578 1.00 97.94 136 CYS A C 1
ATOM 1054 O O . CYS A 1 136 ? -5.142 -2.119 18.940 1.00 97.94 136 CYS A O 1
ATOM 1056 N N . LYS A 1 137 ? -4.315 -3.047 20.812 1.00 97.56 137 LYS A N 1
ATOM 1057 C CA . LYS A 1 137 ? -4.061 -1.767 21.484 1.00 97.56 137 LYS A CA 1
ATOM 1058 C C . LYS A 1 137 ? -2.974 -0.982 20.726 1.00 97.56 137 LYS A C 1
ATOM 1060 O O . LYS A 1 137 ? -1.926 -1.584 20.450 1.00 97.56 137 LYS A O 1
ATOM 1065 N N . PRO A 1 138 ? -3.172 0.318 20.426 1.00 97.69 138 PRO A N 1
ATOM 1066 C CA . PRO A 1 138 ? -2.135 1.160 19.833 1.00 97.69 138 PRO A CA 1
ATOM 1067 C C . PRO A 1 138 ? -0.966 1.350 20.809 1.00 97.69 138 PRO A C 1
ATOM 1069 O O . PRO A 1 138 ? -1.167 1.508 22.016 1.00 97.69 138 PRO A O 1
ATOM 1072 N N . GLY A 1 139 ? 0.261 1.345 20.293 1.00 95.50 139 GLY A N 1
ATOM 1073 C CA . GLY A 1 139 ? 1.468 1.555 21.090 1.00 95.50 139 GLY A CA 1
ATOM 1074 C C . GLY A 1 139 ? 2.754 1.423 20.278 1.00 95.50 139 GLY A C 1
ATOM 1075 O O . GLY A 1 139 ? 2.859 0.570 19.405 1.00 95.50 139 GLY A O 1
ATOM 1076 N N . GLY A 1 140 ? 3.747 2.257 20.587 1.00 95.88 140 GLY A N 1
ATOM 1077 C CA . GLY A 1 140 ? 5.002 2.318 19.835 1.00 95.88 140 GLY A CA 1
ATOM 1078 C C . GLY A 1 140 ? 4.876 3.045 18.491 1.00 95.88 140 GLY A C 1
ATOM 1079 O O . GLY A 1 140 ? 3.810 3.551 18.133 1.00 95.88 140 GLY A O 1
ATOM 1080 N N . THR A 1 141 ? 5.990 3.083 17.760 1.00 96.88 141 THR A N 1
ATOM 1081 C CA . THR A 1 141 ? 6.125 3.802 16.486 1.00 96.88 141 THR A CA 1
ATOM 1082 C C . THR A 1 141 ? 6.638 2.859 15.411 1.00 96.88 141 THR A C 1
ATOM 1084 O O . THR A 1 141 ? 7.727 2.305 15.560 1.00 96.88 141 THR A O 1
ATOM 1087 N N . TRP A 1 142 ? 5.891 2.711 14.319 1.00 95.06 142 TRP A N 1
ATOM 1088 C CA . TRP A 1 142 ? 6.275 1.935 13.140 1.00 95.06 142 TRP A CA 1
ATOM 1089 C C . TRP A 1 142 ? 6.168 2.812 11.911 1.00 95.06 142 TRP A C 1
ATOM 1091 O O . TRP A 1 142 ? 5.072 3.231 11.578 1.00 95.06 142 TRP A O 1
ATOM 1101 N N . TRP A 1 143 ? 7.266 3.055 11.205 1.00 94.62 143 TRP A N 1
ATOM 1102 C CA . TRP A 1 143 ? 7.210 3.692 9.890 1.00 94.62 143 TRP A CA 1
ATOM 1103 C C . TRP A 1 143 ? 6.852 2.642 8.846 1.00 94.62 143 TRP A C 1
ATOM 1105 O O . TRP A 1 143 ? 7.742 2.027 8.260 1.00 94.62 143 TRP A O 1
ATOM 1115 N N . HIS A 1 144 ? 5.553 2.378 8.683 1.00 95.19 144 HIS A N 1
ATOM 1116 C CA . HIS A 1 144 ? 5.096 1.193 7.963 1.00 95.19 144 HIS A CA 1
ATOM 1117 C C . HIS A 1 144 ? 3.916 1.449 7.026 1.00 95.19 144 HIS A C 1
ATOM 1119 O O . HIS A 1 144 ? 3.111 2.362 7.221 1.00 95.19 144 HIS A O 1
ATOM 1125 N N . CYS A 1 145 ? 3.827 0.596 6.008 1.00 96.56 145 CYS A N 1
ATOM 1126 C CA . CYS A 1 145 ? 2.748 0.553 5.035 1.00 96.56 145 CYS A CA 1
ATOM 1127 C C . CYS A 1 145 ? 1.975 -0.762 5.204 1.00 96.56 145 CYS A C 1
ATOM 1129 O O . CYS A 1 145 ? 2.555 -1.847 5.147 1.00 96.56 145 CYS A O 1
ATOM 1131 N N . MET A 1 146 ? 0.669 -0.659 5.433 1.00 96.94 146 MET A N 1
ATOM 1132 C CA . MET A 1 146 ? -0.244 -1.783 5.664 1.00 96.94 146 MET A CA 1
ATOM 1133 C C . MET A 1 146 ? -1.505 -1.622 4.803 1.00 96.94 146 MET A C 1
ATOM 1135 O O . MET A 1 146 ? -1.632 -0.664 4.039 1.00 96.94 146 MET A O 1
ATOM 1139 N N . CYS A 1 147 ? -2.461 -2.544 4.920 1.00 97.12 147 CYS A N 1
ATOM 1140 C CA . CYS A 1 147 ? -3.710 -2.503 4.162 1.00 97.12 147 CYS A CA 1
ATOM 1141 C C . CYS A 1 147 ? -4.934 -2.567 5.084 1.00 97.12 147 CYS A C 1
ATOM 1143 O O . CYS A 1 147 ? -5.075 -3.507 5.858 1.00 97.12 147 CYS A O 1
ATOM 1145 N N . LEU A 1 148 ? -5.837 -1.591 4.992 1.00 98.25 148 LEU A N 1
ATOM 1146 C CA . LEU A 1 148 ? -7.150 -1.629 5.635 1.00 98.25 148 LEU A CA 1
ATOM 1147 C C . LEU A 1 148 ? -8.153 -2.266 4.667 1.00 98.25 148 LEU A C 1
ATOM 1149 O O . LEU A 1 148 ? -8.348 -1.760 3.559 1.00 98.25 148 LEU A O 1
ATOM 1153 N N . ALA A 1 149 ? -8.769 -3.378 5.073 1.00 95.50 149 ALA A N 1
ATOM 1154 C CA . ALA A 1 149 ? -9.470 -4.275 4.146 1.00 95.50 149 ALA A CA 1
ATOM 1155 C C . ALA A 1 149 ? -10.900 -4.667 4.556 1.00 95.50 149 ALA A C 1
ATOM 1157 O O . ALA A 1 149 ? -11.630 -5.226 3.742 1.00 95.50 149 ALA A O 1
ATOM 1158 N N . ALA A 1 150 ? -11.326 -4.389 5.791 1.00 95.44 150 ALA A N 1
ATOM 1159 C CA . ALA A 1 150 ? -12.700 -4.644 6.230 1.00 95.44 150 ALA A CA 1
ATOM 1160 C C . ALA A 1 150 ? -13.170 -3.587 7.230 1.00 95.44 150 ALA A C 1
ATOM 1162 O O . ALA A 1 150 ? -12.352 -2.959 7.902 1.00 95.44 150 ALA A O 1
ATOM 1163 N N . VAL A 1 151 ? -14.489 -3.425 7.343 1.00 96.69 151 VAL A N 1
ATOM 1164 C CA . VAL A 1 151 ? -15.131 -2.459 8.242 1.00 96.69 151 VAL A CA 1
ATOM 1165 C C . VAL A 1 151 ? -15.961 -3.191 9.282 1.00 96.69 151 VAL A C 1
ATOM 1167 O O . VAL A 1 151 ? -16.712 -4.112 8.955 1.00 96.69 151 VAL A O 1
ATOM 1170 N N . ARG A 1 152 ? -15.864 -2.750 10.535 1.00 95.38 152 ARG A N 1
ATOM 1171 C CA . ARG A 1 152 ? -16.777 -3.119 11.612 1.00 95.38 152 ARG A CA 1
ATOM 1172 C C . ARG A 1 152 ? -17.479 -1.858 12.087 1.00 95.38 152 ARG A C 1
ATOM 1174 O O . ARG A 1 152 ? -16.828 -0.896 12.478 1.00 95.38 152 ARG A O 1
ATOM 1181 N N . TRP A 1 153 ? -18.805 -1.899 12.074 1.00 94.88 153 TRP A N 1
ATOM 1182 C CA . TRP A 1 153 ? -19.669 -0.888 12.683 1.00 94.88 153 TRP A CA 1
ATOM 1183 C C . TRP A 1 153 ? -20.208 -1.385 14.031 1.00 94.88 153 TRP A C 1
ATOM 1185 O O . TRP A 1 153 ? -20.048 -2.556 14.389 1.00 94.88 153 TRP A O 1
ATOM 1195 N N . GLY A 1 154 ? -20.878 -0.506 14.776 1.00 93.38 154 GLY A N 1
ATOM 1196 C CA . GLY A 1 154 ? -21.560 -0.837 16.029 1.00 93.38 154 GLY A CA 1
ATOM 1197 C C . GLY A 1 154 ? -20.916 -0.175 17.244 1.00 93.38 154 GLY A C 1
ATOM 1198 O O . GLY A 1 154 ? -20.409 0.936 17.149 1.00 93.38 154 GLY A O 1
ATOM 1199 N N . LYS A 1 155 ? -20.947 -0.857 18.400 1.00 94.56 155 LYS A N 1
ATOM 1200 C CA . LYS A 1 155 ? -20.488 -0.294 19.688 1.00 94.56 155 LYS A CA 1
ATOM 1201 C C . LYS A 1 155 ? -19.009 0.103 19.699 1.00 94.56 155 LYS A C 1
ATOM 1203 O O . LYS A 1 155 ? -18.638 1.017 20.425 1.00 94.56 155 LYS A O 1
ATOM 1208 N N . ARG A 1 156 ? -18.184 -0.603 18.924 1.00 96.94 156 ARG A N 1
ATOM 1209 C CA . ARG A 1 156 ? -16.751 -0.347 18.764 1.00 96.94 156 ARG A CA 1
ATOM 1210 C C . ARG A 1 156 ? -16.406 -0.410 17.274 1.00 96.94 156 ARG A C 1
ATOM 1212 O O . ARG A 1 156 ? -16.137 -1.504 16.767 1.00 96.94 156 ARG A O 1
ATOM 1219 N N . PRO A 1 157 ? -16.544 0.712 16.549 1.00 98.19 157 PRO A N 1
ATOM 1220 C CA . PRO A 1 157 ? -16.255 0.751 15.128 1.00 98.19 157 PRO A CA 1
ATOM 1221 C C . PRO A 1 157 ? -14.749 0.672 14.874 1.00 98.19 157 PRO A C 1
ATOM 1223 O O . PRO A 1 157 ? -13.940 1.117 15.692 1.00 98.19 157 PRO A O 1
ATOM 1226 N N . GLY A 1 158 ? -14.368 0.108 13.733 1.00 98.44 158 GLY A N 1
ATOM 1227 C CA . GLY A 1 158 ? -12.964 -0.060 13.393 1.00 98.44 158 GLY A CA 1
ATOM 1228 C C . GLY A 1 158 ? -12.725 -0.642 12.013 1.00 98.44 158 GLY A C 1
ATOM 1229 O O . GLY A 1 158 ? -13.654 -1.093 11.337 1.00 98.44 158 GLY A O 1
ATOM 1230 N N . LEU A 1 159 ? -11.457 -0.640 11.608 1.00 98.62 159 LEU A N 1
ATOM 1231 C CA . LEU A 1 159 ? -11.005 -1.209 10.341 1.00 98.62 159 LEU A CA 1
ATOM 1232 C C . LEU A 1 159 ? -10.069 -2.388 10.595 1.00 98.62 159 LEU A C 1
ATOM 1234 O O . LEU A 1 159 ? -9.246 -2.357 11.511 1.00 98.62 159 LEU A O 1
ATOM 1238 N N . LEU A 1 160 ? -10.202 -3.435 9.782 1.00 97.88 160 LEU A N 1
ATOM 1239 C CA . LEU A 1 160 ? -9.287 -4.570 9.804 1.00 97.88 160 LEU A CA 1
ATOM 1240 C C . LEU A 1 160 ? -8.019 -4.187 9.049 1.00 97.88 160 LEU A C 1
ATOM 1242 O O . LEU A 1 160 ? -8.075 -3.920 7.849 1.00 97.88 160 LEU A O 1
ATOM 1246 N N . CYS A 1 161 ? -6.891 -4.201 9.746 1.00 97.75 161 CYS A N 1
ATOM 1247 C CA . CYS A 1 161 ? -5.571 -3.965 9.191 1.00 97.75 161 CYS A CA 1
ATOM 1248 C C . CYS A 1 161 ? -4.871 -5.291 8.903 1.00 97.75 161 CYS A C 1
ATOM 1250 O O . CYS A 1 161 ? -4.742 -6.131 9.793 1.00 97.75 161 CYS A O 1
ATOM 1252 N N . MET A 1 162 ? -4.414 -5.468 7.669 1.00 95.69 162 MET A N 1
ATOM 1253 C CA . MET A 1 162 ? -3.573 -6.564 7.210 1.00 95.69 162 MET A CA 1
ATOM 1254 C C . MET A 1 162 ? -2.130 -6.071 7.116 1.00 95.69 162 MET A C 1
ATOM 1256 O O . MET A 1 162 ? -1.827 -5.114 6.396 1.00 95.69 162 MET A O 1
ATOM 1260 N N . ASN A 1 163 ? -1.249 -6.733 7.856 1.00 93.94 163 ASN A N 1
ATOM 1261 C CA . ASN A 1 163 ? 0.185 -6.498 7.836 1.00 93.94 163 ASN A CA 1
ATOM 1262 C C . ASN A 1 163 ? 0.859 -7.415 6.787 1.00 93.94 163 ASN A C 1
ATOM 1264 O O . ASN A 1 163 ? 0.200 -8.175 6.079 1.00 93.94 163 ASN A O 1
ATOM 1268 N N . SER A 1 164 ? 2.181 -7.331 6.664 1.00 91.62 164 SER A N 1
ATOM 1269 C CA . SER A 1 164 ? 3.004 -8.051 5.684 1.00 91.62 164 SER A CA 1
ATOM 1270 C C . SER A 1 164 ? 4.168 -8.812 6.337 1.00 91.62 164 SER A C 1
ATOM 1272 O O . SER A 1 164 ? 5.200 -9.049 5.715 1.00 91.62 164 SER A O 1
ATOM 1274 N N . TRP A 1 165 ? 4.006 -9.216 7.602 1.00 92.69 165 TRP A N 1
ATOM 1275 C CA . TRP A 1 165 ? 5.041 -9.883 8.412 1.00 92.69 165 TRP A CA 1
ATOM 1276 C C . TRP A 1 165 ? 4.734 -11.361 8.713 1.00 92.69 165 TRP A C 1
ATOM 1278 O O . TRP A 1 165 ? 5.147 -11.882 9.745 1.00 92.69 165 TRP A O 1
ATOM 1288 N N . GLY A 1 166 ? 3.990 -12.045 7.838 1.00 89.56 166 GLY A N 1
ATOM 1289 C CA . GLY A 1 166 ? 3.638 -13.460 8.023 1.00 89.56 166 GLY A CA 1
ATOM 1290 C C . GLY A 1 166 ? 2.778 -13.693 9.269 1.00 89.56 166 GLY A C 1
ATOM 1291 O O . GLY A 1 166 ? 1.871 -12.910 9.542 1.00 89.56 166 GLY A O 1
ATOM 1292 N N . ASP A 1 167 ? 3.080 -14.732 10.047 1.00 93.56 167 ASP A N 1
ATOM 1293 C CA . ASP A 1 167 ? 2.359 -15.082 11.281 1.00 93.56 167 ASP A CA 1
ATOM 1294 C C . ASP A 1 167 ? 2.723 -14.166 12.469 1.00 93.56 167 ASP A C 1
ATOM 1296 O O . ASP A 1 167 ? 3.070 -14.615 13.561 1.00 93.56 167 ASP A O 1
ATOM 1300 N N . SER A 1 168 ? 2.677 -12.852 12.256 1.00 90.94 168 SER A N 1
ATOM 1301 C CA . SER A 1 168 ? 3.128 -11.849 13.223 1.00 90.94 168 SER A CA 1
ATOM 1302 C C . SER A 1 168 ? 2.123 -11.564 14.337 1.00 90.94 168 SER A C 1
ATOM 1304 O O . SER A 1 168 ? 2.501 -11.013 15.367 1.00 90.94 168 SER A O 1
ATOM 1306 N N . ASN A 1 169 ? 0.855 -11.934 14.159 1.00 92.25 169 ASN A N 1
ATOM 1307 C CA . ASN A 1 169 ? -0.222 -11.671 15.102 1.00 92.25 169 ASN A CA 1
ATOM 1308 C C . ASN A 1 169 ? -1.015 -12.947 15.408 1.00 92.25 169 ASN A C 1
ATOM 1310 O O . ASN A 1 169 ? -2.122 -13.168 14.916 1.00 92.25 169 ASN A O 1
ATOM 1314 N N . THR A 1 170 ? -0.451 -13.828 16.224 1.00 93.12 170 THR A N 1
ATOM 1315 C CA . THR A 1 170 ? -1.050 -15.132 16.565 1.00 93.12 170 THR A CA 1
ATOM 1316 C C . THR A 1 170 ? -1.717 -15.155 17.942 1.00 93.12 170 THR A C 1
ATOM 1318 O O . THR A 1 170 ? -2.467 -16.081 18.243 1.00 93.12 170 THR A O 1
ATOM 1321 N N . THR A 1 171 ? -1.535 -14.106 18.747 1.00 94.12 171 THR A N 1
ATOM 1322 C CA . THR A 1 171 ? -2.040 -14.018 20.125 1.00 94.12 171 THR A CA 1
ATOM 1323 C C . THR A 1 171 ? -3.395 -13.312 20.213 1.00 94.12 171 THR A C 1
ATOM 1325 O O . THR A 1 171 ? -3.629 -12.286 19.573 1.00 94.12 171 THR A O 1
ATOM 1328 N N . GLY A 1 172 ? -4.283 -13.834 21.063 1.00 93.06 172 GLY A N 1
ATOM 1329 C CA . GLY A 1 172 ? -5.594 -13.243 21.339 1.00 93.06 172 GLY A CA 1
ATOM 1330 C C . GLY A 1 172 ? -6.676 -13.639 20.331 1.00 93.06 172 GLY A C 1
ATOM 1331 O O . GLY A 1 172 ? -6.394 -14.219 19.277 1.00 93.06 172 GLY A O 1
ATOM 1332 N N . LYS A 1 173 ? -7.934 -13.328 20.661 1.00 92.56 173 LYS A N 1
ATOM 1333 C CA . LYS A 1 173 ? -9.104 -13.751 19.880 1.00 92.56 173 LYS A CA 1
ATOM 1334 C C . LYS A 1 173 ? -9.131 -13.032 18.536 1.00 92.56 173 LYS A C 1
ATOM 1336 O O . LYS A 1 173 ? -8.916 -11.831 18.480 1.00 92.56 173 LYS A O 1
ATOM 1341 N N . HIS A 1 174 ? -9.383 -13.743 17.445 1.00 92.19 174 HIS A N 1
ATOM 1342 C CA . HIS A 1 174 ? -9.656 -13.128 16.147 1.00 92.19 174 HIS A CA 1
ATOM 1343 C C . HIS A 1 174 ? -11.162 -12.951 15.953 1.00 92.19 174 HIS A C 1
ATOM 1345 O O . HIS A 1 174 ? -11.979 -13.672 16.528 1.00 92.19 174 HIS A O 1
ATOM 1351 N N . TYR A 1 175 ? -11.530 -11.979 15.128 1.00 90.50 175 TYR A N 1
ATOM 1352 C CA . TYR A 1 175 ? -12.915 -11.733 14.756 1.00 90.50 175 TYR A CA 1
ATOM 1353 C C . TYR A 1 175 ? -12.997 -11.386 13.263 1.00 90.50 175 TYR A C 1
ATOM 1355 O O . TYR A 1 175 ? -12.207 -10.554 12.815 1.00 90.50 175 TYR A O 1
ATOM 1363 N N . PRO A 1 176 ? -13.954 -11.946 12.505 1.00 89.94 176 PRO A N 1
ATOM 1364 C CA . PRO A 1 176 ? -14.848 -13.034 12.908 1.00 89.94 176 PRO A CA 1
ATOM 1365 C C . PRO A 1 176 ? -14.089 -14.354 13.122 1.00 89.94 176 PRO A C 1
ATOM 1367 O O . PRO A 1 176 ? -12.987 -14.539 12.612 1.00 89.94 176 PRO A O 1
ATOM 1370 N N . GLU A 1 177 ? -14.674 -15.280 13.881 1.00 88.06 177 GLU A N 1
ATOM 1371 C CA . GLU A 1 177 ? -14.026 -16.547 14.263 1.00 88.06 177 GLU A CA 1
ATOM 1372 C C . GLU A 1 177 ? -13.706 -17.455 13.062 1.00 88.06 177 GLU A C 1
ATOM 1374 O O . GLU A 1 177 ? -12.747 -18.224 13.084 1.00 88.06 177 GLU A O 1
ATOM 1379 N N . ASN A 1 178 ? -14.463 -17.326 11.975 1.00 89.25 178 ASN A N 1
ATOM 1380 C CA . ASN A 1 178 ? -14.258 -18.073 10.737 1.00 89.25 178 ASN A CA 1
ATOM 1381 C C . ASN A 1 178 ? -13.281 -17.394 9.756 1.00 89.25 178 ASN A C 1
ATOM 1383 O O . ASN A 1 178 ? -13.194 -17.814 8.602 1.00 89.25 178 ASN A O 1
ATOM 1387 N N . MET A 1 179 ? -12.557 -16.348 10.172 1.00 90.38 179 MET A N 1
ATOM 1388 C CA . MET A 1 179 ? -11.546 -15.711 9.326 1.00 90.38 179 MET A CA 1
ATOM 1389 C C . MET A 1 179 ? -10.451 -16.725 8.930 1.00 90.38 179 MET A C 1
ATOM 1391 O O . MET A 1 179 ? -9.911 -17.398 9.815 1.00 90.38 179 MET A O 1
ATOM 1395 N N . PRO A 1 180 ? -10.072 -16.823 7.636 1.00 90.75 180 PRO A N 1
ATOM 1396 C CA . PRO A 1 180 ? -9.027 -17.742 7.191 1.00 90.75 180 PRO A CA 1
ATOM 1397 C C . PRO A 1 180 ? -7.713 -17.548 7.952 1.00 90.75 180 PRO A C 1
ATOM 1399 O O . PRO A 1 180 ? -7.296 -16.414 8.192 1.00 90.75 180 PRO A O 1
ATOM 1402 N N . THR A 1 181 ? -7.022 -18.646 8.279 1.00 90.44 181 THR A N 1
ATOM 1403 C CA . THR A 1 181 ? -5.787 -18.622 9.086 1.00 90.44 181 THR A CA 1
ATO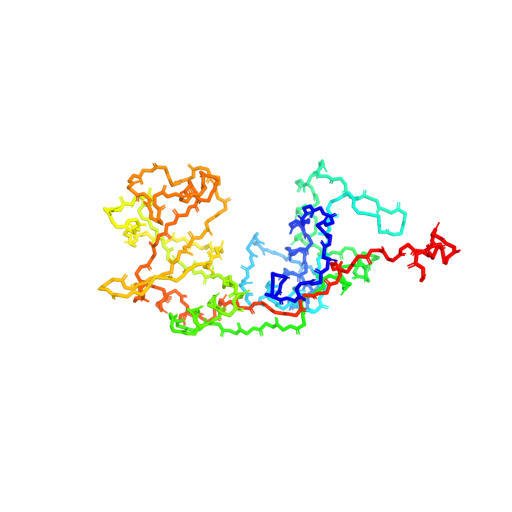M 1404 C C . THR A 1 181 ? -4.726 -17.679 8.517 1.00 90.44 181 THR A C 1
ATOM 1406 O O . THR A 1 181 ? -4.152 -16.885 9.256 1.00 90.44 181 THR A O 1
ATOM 1409 N N . ALA A 1 182 ? -4.527 -17.700 7.196 1.00 84.81 182 ALA A N 1
ATOM 1410 C CA . ALA A 1 182 ? -3.562 -16.829 6.525 1.00 84.81 182 ALA A CA 1
ATOM 1411 C C . ALA A 1 182 ? -3.871 -15.330 6.710 1.00 84.81 182 ALA A C 1
ATOM 1413 O O . ALA A 1 182 ? -2.959 -14.514 6.773 1.00 84.81 182 ALA A O 1
ATOM 1414 N N . VAL A 1 183 ? -5.152 -14.964 6.831 1.00 88.62 183 VAL A N 1
ATOM 1415 C CA . VAL A 1 183 ? -5.571 -13.578 7.079 1.00 88.62 183 VAL A CA 1
ATOM 1416 C C . VAL A 1 183 ? -5.467 -13.264 8.568 1.00 88.62 183 VAL A C 1
ATOM 1418 O O . VAL A 1 183 ? -4.866 -12.258 8.941 1.00 88.62 183 VAL A O 1
ATOM 1421 N N . ARG A 1 184 ? -6.006 -14.123 9.444 1.00 91.38 184 ARG A N 1
ATOM 1422 C CA . ARG A 1 184 ? -6.080 -13.840 10.889 1.00 91.38 184 ARG A CA 1
ATOM 1423 C C . ARG A 1 184 ? -4.701 -13.722 11.545 1.00 91.38 184 ARG A C 1
ATOM 1425 O O . ARG A 1 184 ? -4.531 -12.915 12.453 1.00 91.38 184 ARG A O 1
ATOM 1432 N N . ASN A 1 185 ? -3.716 -14.495 11.083 1.00 94.25 185 ASN A N 1
ATOM 1433 C CA . ASN A 1 185 ? -2.379 -14.514 11.678 1.00 94.25 185 ASN A CA 1
ATOM 1434 C C . ASN A 1 185 ? -1.550 -13.268 11.330 1.00 94.25 185 ASN A C 1
ATOM 1436 O O . ASN A 1 185 ? -0.552 -13.004 11.994 1.00 94.25 185 ASN A O 1
ATOM 1440 N N . CYS A 1 186 ? -1.962 -12.493 10.323 1.00 94.38 186 CYS A N 1
ATOM 1441 C CA . CYS A 1 186 ? -1.285 -11.266 9.901 1.00 94.38 186 CYS A CA 1
ATOM 1442 C C . CYS A 1 186 ? -2.181 -10.022 10.023 1.00 94.38 186 CYS A C 1
ATOM 1444 O O . CYS A 1 186 ? -1.856 -8.972 9.474 1.00 94.38 186 CYS A O 1
ATOM 1446 N N . SER A 1 187 ? -3.326 -10.115 10.709 1.00 96.12 187 SER A N 1
ATOM 1447 C CA . SER A 1 187 ? -4.284 -9.008 10.791 1.00 96.12 187 SER A CA 1
ATOM 1448 C C . SER A 1 187 ? -4.817 -8.746 12.196 1.00 96.12 187 SER A C 1
ATOM 1450 O O . SER A 1 187 ? -4.712 -9.575 13.107 1.00 96.12 187 SER A O 1
ATOM 1452 N N . PHE A 1 188 ? -5.349 -7.541 12.385 1.00 97.25 188 PHE A N 1
ATOM 1453 C CA . PHE A 1 188 ? -6.003 -7.089 13.611 1.00 97.25 188 PHE A CA 1
ATOM 1454 C C . PHE A 1 188 ? -6.974 -5.951 13.339 1.00 97.25 188 PHE A C 1
ATOM 1456 O O . PHE A 1 188 ? -6.806 -5.191 12.386 1.00 97.25 188 PHE A O 1
ATOM 1463 N N . TRP A 1 189 ? -7.972 -5.807 14.208 1.00 98.12 189 TRP A N 1
ATOM 1464 C CA . TRP A 1 189 ? -8.838 -4.636 14.199 1.00 98.12 189 TRP A CA 1
ATOM 1465 C C . TRP A 1 189 ? -8.162 -3.439 14.868 1.00 98.12 189 TRP A C 1
ATOM 1467 O O . TRP A 1 189 ? -7.412 -3.580 15.839 1.00 98.12 189 TRP A O 1
ATOM 1477 N N . ILE A 1 190 ? -8.451 -2.258 14.334 1.00 98.62 190 ILE A N 1
ATOM 1478 C CA . ILE A 1 190 ? -7.998 -0.963 14.834 1.00 98.62 190 ILE A CA 1
ATOM 1479 C C . ILE A 1 190 ? -9.235 -0.112 15.122 1.00 98.62 190 ILE A C 1
ATOM 1481 O O . ILE A 1 190 ? -10.145 -0.057 14.295 1.00 98.62 190 ILE A O 1
ATOM 1485 N N . ASP A 1 191 ? -9.269 0.542 16.283 1.00 98.75 191 ASP A N 1
ATOM 1486 C CA . ASP A 1 191 ? -10.343 1.465 16.660 1.00 98.75 191 ASP A CA 1
ATOM 1487 C C . ASP A 1 191 ? -10.470 2.637 15.672 1.00 98.75 191 ASP A C 1
ATOM 1489 O O . ASP A 1 191 ? -9.472 3.162 15.175 1.00 98.75 191 ASP A O 1
ATOM 1493 N N . ALA A 1 192 ? -11.702 3.073 15.393 1.00 98.75 192 ALA A N 1
ATOM 1494 C CA . ALA A 1 192 ? -11.985 4.122 14.409 1.00 98.75 192 ALA A CA 1
ATOM 1495 C C . ALA A 1 192 ? -11.224 5.438 14.662 1.00 98.75 192 ALA A C 1
ATOM 1497 O O . ALA A 1 192 ? -10.732 6.063 13.722 1.00 98.75 192 ALA A O 1
ATOM 1498 N N . ASP A 1 193 ? -11.071 5.853 15.920 1.00 98.69 193 ASP A N 1
ATOM 1499 C CA . ASP A 1 193 ? -10.317 7.057 16.283 1.00 98.69 193 ASP A CA 1
ATOM 1500 C C . ASP A 1 193 ? -8.815 6.906 15.980 1.00 98.69 193 ASP A C 1
ATOM 1502 O O . ASP A 1 193 ? -8.170 7.852 15.520 1.00 98.69 193 ASP A O 1
ATOM 1506 N N . VAL A 1 194 ? -8.259 5.706 16.183 1.00 98.69 194 VAL A N 1
ATOM 1507 C CA . VAL A 1 194 ? -6.885 5.361 15.802 1.00 98.69 194 VAL A CA 1
ATOM 1508 C C . VAL A 1 194 ? -6.749 5.380 14.280 1.00 98.69 194 VAL A C 1
ATOM 1510 O O . VAL A 1 194 ? -5.810 5.996 13.778 1.00 98.69 194 VAL A O 1
ATOM 1513 N N . CYS A 1 195 ? -7.690 4.784 13.538 1.00 98.75 195 CYS A N 1
ATOM 1514 C CA . CYS A 1 195 ? -7.703 4.839 12.073 1.00 98.75 195 CYS A CA 1
ATOM 1515 C C . CYS A 1 195 ? -7.700 6.285 11.566 1.00 98.75 195 CYS A C 1
ATOM 1517 O O . CYS A 1 195 ? -6.876 6.631 10.723 1.00 98.75 195 CYS A O 1
ATOM 1519 N N . THR A 1 196 ? -8.553 7.152 12.117 1.00 98.75 196 THR A N 1
ATOM 1520 C CA . THR A 1 196 ? -8.584 8.575 11.754 1.00 98.75 196 THR A CA 1
ATOM 1521 C C . THR A 1 196 ? -7.244 9.258 12.015 1.00 98.75 196 THR A C 1
ATOM 1523 O O . THR A 1 196 ? -6.742 9.960 11.141 1.00 98.75 196 THR A O 1
ATOM 1526 N N . ARG A 1 197 ? -6.595 9.009 13.162 1.00 98.25 197 ARG A N 1
ATOM 1527 C CA . ARG A 1 197 ? -5.246 9.546 13.421 1.00 98.25 197 ARG A CA 1
ATOM 1528 C C . ARG A 1 197 ? -4.224 9.057 12.398 1.00 98.25 197 ARG A C 1
ATOM 1530 O O . ARG A 1 197 ? -3.452 9.866 11.891 1.00 98.25 197 ARG A O 1
ATOM 1537 N N . MET A 1 198 ? -4.234 7.766 12.063 1.00 98.50 198 MET A N 1
ATOM 1538 C CA . MET A 1 198 ? -3.320 7.195 11.069 1.00 98.50 198 MET A CA 1
ATOM 1539 C C . MET A 1 198 ? -3.500 7.850 9.693 1.00 98.50 198 MET A C 1
ATOM 1541 O O . MET A 1 198 ? -2.514 8.218 9.059 1.00 98.50 198 MET A O 1
ATOM 1545 N N . LEU A 1 199 ? -4.749 8.027 9.260 1.00 98.56 199 LEU A N 1
ATOM 1546 C CA . LEU A 1 199 ? -5.112 8.562 7.944 1.00 98.56 199 LEU A CA 1
ATOM 1547 C C . LEU A 1 199 ? -4.940 10.087 7.850 1.00 98.56 199 LEU A C 1
ATOM 1549 O O . LEU A 1 199 ? -4.584 10.606 6.789 1.00 98.56 199 LEU A O 1
ATOM 1553 N N . SER A 1 200 ? -5.067 10.811 8.967 1.00 97.38 200 SER A N 1
ATOM 1554 C CA . SER A 1 200 ? -4.853 12.265 9.014 1.00 97.38 200 SER A CA 1
ATOM 1555 C C . SER A 1 200 ? -3.420 12.697 8.673 1.00 97.38 200 SER A C 1
ATOM 1557 O O . SER A 1 200 ? -3.188 13.868 8.381 1.00 97.38 200 SER A O 1
ATOM 1559 N N . GLY A 1 201 ? -2.468 11.754 8.634 1.00 96.19 201 GLY A N 1
ATOM 1560 C CA . GLY A 1 201 ? -1.113 11.973 8.121 1.00 96.19 201 GLY A CA 1
ATOM 1561 C C . GLY A 1 201 ? -1.051 12.239 6.610 1.00 96.19 201 GLY A C 1
ATOM 1562 O O . GLY A 1 201 ? 0.003 12.622 6.111 1.00 96.19 201 GLY A O 1
ATOM 1563 N N . ARG A 1 202 ? -2.168 12.070 5.882 1.00 97.44 202 ARG A N 1
ATOM 1564 C CA . ARG A 1 202 ? -2.318 12.383 4.446 1.00 97.44 202 ARG A CA 1
ATOM 1565 C C . ARG A 1 202 ? -1.323 11.661 3.528 1.00 97.44 202 ARG A C 1
ATOM 1567 O O . ARG A 1 202 ? -0.951 12.179 2.478 1.00 97.44 202 ARG A O 1
ATOM 1574 N N . ASP A 1 203 ? -0.952 10.440 3.897 1.00 97.75 203 ASP A N 1
ATOM 1575 C CA . ASP A 1 203 ? -0.070 9.574 3.102 1.00 97.75 203 ASP A CA 1
ATOM 1576 C C . ASP A 1 203 ? -0.712 8.209 2.789 1.00 97.75 203 ASP A C 1
ATOM 1578 O O . ASP A 1 203 ? -0.031 7.260 2.425 1.00 97.75 203 ASP A O 1
ATOM 1582 N N . SER A 1 204 ? -2.034 8.093 2.935 1.00 98.25 204 SER A N 1
ATOM 1583 C CA . SER A 1 204 ? -2.784 6.843 2.754 1.00 98.25 204 SER A CA 1
ATOM 1584 C C . SER A 1 204 ? -3.777 6.955 1.602 1.00 98.25 204 SER A C 1
ATOM 1586 O O . SER A 1 204 ? -4.486 7.956 1.490 1.00 98.25 204 SER A O 1
ATOM 1588 N N . TYR A 1 205 ? -3.829 5.937 0.743 1.00 98.00 205 TYR A N 1
ATOM 1589 C CA . TYR A 1 205 ? -4.501 6.026 -0.554 1.00 98.00 205 TYR A CA 1
ATOM 1590 C C . TYR A 1 205 ? -5.406 4.829 -0.833 1.00 98.00 205 TYR A C 1
ATOM 1592 O O . TYR A 1 205 ? -5.080 3.678 -0.536 1.00 98.00 205 TYR A O 1
ATOM 1600 N N . VAL A 1 206 ? -6.536 5.131 -1.458 1.00 95.19 206 VAL A N 1
ATOM 1601 C CA . VAL A 1 206 ? -7.458 4.200 -2.102 1.00 95.19 206 VAL A CA 1
ATOM 1602 C C . VAL A 1 206 ? -7.062 4.085 -3.569 1.00 95.19 206 VAL A C 1
ATOM 1604 O O . VAL A 1 206 ? -6.750 5.095 -4.200 1.00 95.19 206 VAL A O 1
ATOM 1607 N N . TYR A 1 207 ? -7.086 2.872 -4.114 1.00 90.88 207 TYR A N 1
ATOM 1608 C CA . TYR A 1 207 ? -6.710 2.582 -5.499 1.00 90.88 207 TYR A CA 1
ATOM 1609 C C . TYR A 1 207 ? -7.920 2.030 -6.250 1.00 90.88 207 TYR A C 1
ATOM 1611 O O . TYR A 1 207 ? -8.621 1.157 -5.733 1.00 90.88 207 TYR A O 1
ATOM 1619 N N . ALA A 1 208 ? -8.153 2.515 -7.468 1.00 86.88 208 ALA A N 1
ATOM 1620 C CA . ALA A 1 208 ? -9.266 2.078 -8.305 1.00 86.88 208 ALA A CA 1
ATOM 1621 C C . ALA A 1 208 ? -8.906 2.067 -9.799 1.00 86.88 208 ALA A C 1
ATOM 1623 O O . ALA A 1 208 ? -7.912 2.655 -10.238 1.00 86.88 208 ALA A O 1
ATOM 1624 N N . GLY A 1 209 ? -9.732 1.369 -10.585 1.00 83.50 209 GLY A N 1
ATOM 1625 C CA . GLY A 1 209 ? -9.607 1.297 -12.038 1.00 83.50 209 GLY A CA 1
ATOM 1626 C C . GLY A 1 209 ? -8.341 0.576 -12.488 1.00 83.50 209 GLY A C 1
ATOM 1627 O O . GLY A 1 209 ? -7.509 1.127 -13.210 1.00 83.50 209 GLY A O 1
ATOM 1628 N N . TYR A 1 210 ? -8.179 -0.663 -12.034 1.00 79.94 210 TYR A N 1
ATOM 1629 C CA . TYR A 1 210 ? -7.030 -1.483 -12.400 1.00 79.94 210 TYR A CA 1
ATOM 1630 C C . TYR A 1 210 ? -7.058 -1.834 -13.897 1.00 79.94 210 TYR A C 1
ATOM 1632 O O . TYR A 1 210 ? -8.110 -2.093 -14.484 1.00 79.94 210 TYR A O 1
ATOM 1640 N N . SER A 1 211 ? -5.883 -1.839 -14.523 1.00 72.69 211 SER A N 1
ATOM 1641 C CA . SER A 1 211 ? -5.668 -2.258 -15.912 1.00 72.69 211 SER A CA 1
ATOM 1642 C C . SER A 1 211 ? -4.664 -3.416 -15.973 1.00 72.69 211 SER A C 1
ATOM 1644 O O . SER A 1 211 ? -3.972 -3.684 -14.996 1.00 72.69 211 SER A O 1
ATOM 1646 N N . GLY A 1 212 ? -4.629 -4.160 -17.085 1.00 58.88 212 GLY A N 1
ATOM 1647 C CA . GLY A 1 212 ? -3.619 -5.212 -17.308 1.00 58.88 212 GLY A CA 1
ATOM 1648 C C . GLY A 1 212 ? -3.951 -6.610 -16.776 1.00 58.88 212 GLY A C 1
ATOM 1649 O O . GLY A 1 212 ? -3.198 -7.549 -17.025 1.00 58.88 212 GLY A O 1
ATOM 1650 N N . PHE A 1 213 ? -5.102 -6.781 -16.119 1.00 62.19 213 PHE A N 1
ATOM 1651 C CA . PHE A 1 213 ? -5.606 -8.087 -15.656 1.00 62.19 213 PHE A CA 1
ATOM 1652 C C . PHE A 1 213 ? -6.635 -8.720 -16.604 1.00 62.19 213 PHE A C 1
ATOM 1654 O O . PHE A 1 213 ? -7.169 -9.795 -16.328 1.00 62.19 213 PHE A O 1
ATOM 1661 N N . LYS A 1 214 ? -6.878 -8.085 -17.759 1.00 57.41 214 LYS A N 1
ATOM 1662 C CA . LYS A 1 214 ? -7.779 -8.587 -18.803 1.00 57.41 214 LYS A CA 1
ATOM 1663 C C . LYS A 1 214 ? -7.299 -9.954 -19.316 1.00 57.41 214 LYS A C 1
ATOM 1665 O O . LYS A 1 214 ? -6.102 -10.178 -19.535 1.00 57.41 214 LYS A O 1
ATOM 1670 N N . ARG A 1 215 ? -8.239 -10.884 -19.514 1.00 49.47 215 ARG A N 1
ATOM 1671 C CA . ARG A 1 215 ? -7.965 -12.215 -20.077 1.00 49.47 215 ARG A CA 1
ATOM 1672 C C . ARG A 1 215 ? -7.311 -12.096 -21.461 1.00 49.47 215 ARG A C 1
ATOM 1674 O O . ARG A 1 215 ? -7.702 -11.254 -22.265 1.00 49.47 215 ARG A O 1
ATOM 1681 N N . THR A 1 216 ? -6.370 -12.991 -21.767 1.00 49.50 216 THR A N 1
ATOM 1682 C CA . THR A 1 216 ? -5.953 -13.236 -23.156 1.00 49.50 216 THR A CA 1
ATOM 1683 C C . THR A 1 216 ? -7.160 -13.767 -23.931 1.00 49.50 216 THR A C 1
ATOM 1685 O O . THR A 1 216 ? -7.655 -14.854 -23.622 1.00 49.50 216 THR A O 1
ATOM 1688 N N . GLN A 1 217 ? -7.662 -13.008 -24.908 1.00 52.25 217 GLN A N 1
ATOM 1689 C CA . GLN A 1 217 ? -8.662 -13.536 -25.830 1.00 52.25 217 GLN A CA 1
ATOM 1690 C C . GLN A 1 217 ? -7.991 -14.591 -26.706 1.00 52.25 217 GLN A C 1
ATOM 1692 O O . GLN A 1 217 ? -7.009 -14.311 -27.388 1.00 52.25 217 GLN A O 1
ATOM 1697 N N . ILE A 1 218 ? -8.494 -15.820 -26.636 1.00 51.06 218 ILE A N 1
ATOM 1698 C CA . ILE A 1 218 ? -8.115 -16.860 -27.585 1.00 51.06 218 ILE A CA 1
ATOM 1699 C C . ILE A 1 218 ? -8.920 -16.546 -28.857 1.00 51.06 218 ILE A C 1
ATOM 1701 O O . ILE A 1 218 ? -10.137 -16.371 -28.731 1.00 51.06 218 ILE A O 1
ATOM 1705 N N . PRO A 1 219 ? -8.298 -16.439 -30.049 1.00 60.94 219 PRO A N 1
ATOM 1706 C CA . PRO A 1 219 ? -9.036 -16.378 -31.316 1.00 60.94 219 PRO A CA 1
ATOM 1707 C C . PRO A 1 219 ? -10.066 -17.513 -31.371 1.00 60.94 219 PRO A C 1
ATOM 1709 O O . PRO A 1 219 ? -9.830 -18.521 -30.714 1.00 60.94 219 PRO A O 1
ATOM 1712 N N . ASN A 1 220 ? -11.176 -17.359 -32.109 1.00 60.09 220 ASN A N 1
ATOM 1713 C CA . ASN A 1 220 ? -12.298 -18.317 -32.194 1.00 60.09 220 ASN A CA 1
ATOM 1714 C C . ASN A 1 220 ? -11.835 -19.773 -32.427 1.00 60.09 220 ASN A C 1
ATOM 1716 O O . ASN A 1 220 ? -11.818 -20.275 -33.546 1.00 60.09 220 ASN A O 1
ATOM 1720 N N . TRP A 1 221 ? -11.440 -20.450 -31.350 1.00 61.25 221 TRP A N 1
ATOM 1721 C CA . TRP A 1 221 ? -10.846 -21.786 -31.368 1.00 61.25 221 TRP A CA 1
ATOM 1722 C C . TRP A 1 221 ? -11.925 -22.862 -31.455 1.00 61.25 221 TRP A C 1
ATOM 1724 O O . TRP A 1 221 ? -11.630 -24.022 -31.718 1.00 61.25 221 TRP A O 1
ATOM 1734 N N . THR A 1 222 ? -13.178 -22.456 -31.247 1.00 63.66 222 THR A N 1
ATOM 1735 C CA . THR A 1 222 ? -14.369 -23.276 -31.415 1.00 63.66 222 THR A CA 1
ATOM 1736 C C . THR A 1 222 ? -14.953 -23.193 -32.819 1.00 63.66 222 THR A C 1
ATOM 1738 O O . THR A 1 222 ? -15.904 -23.915 -33.075 1.00 63.66 222 THR A O 1
ATOM 1741 N N . GLY A 1 223 ? -14.429 -22.344 -33.716 1.00 55.34 223 GLY A N 1
ATOM 1742 C CA . GLY A 1 223 ? -14.861 -22.270 -35.119 1.00 55.34 223 GLY A CA 1
ATOM 1743 C C . GLY A 1 223 ? -16.382 -22.232 -35.304 1.00 55.34 223 GLY A C 1
ATOM 1744 O O . GLY A 1 223 ? -16.909 -23.011 -36.088 1.00 55.34 223 GLY A O 1
ATOM 1745 N N . ASP A 1 224 ? -17.077 -21.393 -34.530 1.00 61.72 224 ASP A N 1
ATOM 1746 C CA . ASP A 1 224 ? -18.543 -21.215 -34.555 1.00 61.72 224 ASP A CA 1
ATOM 1747 C C . ASP A 1 224 ? -19.394 -22.420 -34.092 1.00 61.72 224 ASP A C 1
ATOM 1749 O O . ASP A 1 224 ? -20.617 -22.376 -34.164 1.00 61.72 224 ASP A O 1
ATOM 1753 N N . ILE A 1 225 ? -18.793 -23.472 -33.522 1.00 55.06 225 ILE A N 1
ATOM 1754 C CA . ILE A 1 225 ? -19.514 -24.675 -33.042 1.00 55.06 225 ILE A CA 1
ATOM 1755 C C . ILE A 1 225 ? -20.417 -24.394 -31.821 1.00 55.06 225 ILE A C 1
ATOM 1757 O O . ILE A 1 225 ? -21.302 -25.185 -31.503 1.00 55.06 225 ILE A O 1
ATOM 1761 N N . LEU A 1 226 ? -20.208 -23.272 -31.129 1.00 47.41 226 LEU A N 1
ATOM 1762 C CA . LEU A 1 226 ? -21.003 -22.852 -29.965 1.00 47.41 226 LEU A CA 1
ATOM 1763 C C . LEU A 1 226 ? -21.869 -21.606 -30.239 1.00 47.41 226 LEU A C 1
ATOM 1765 O O . LEU A 1 226 ? -22.260 -20.935 -29.284 1.00 47.41 226 LEU A O 1
ATOM 1769 N N . GLY A 1 227 ? -22.108 -21.276 -31.515 1.00 46.91 227 GLY A N 1
ATOM 1770 C CA . GLY A 1 227 ? -22.998 -20.188 -31.940 1.00 46.91 227 GLY A CA 1
ATOM 1771 C C . GLY A 1 227 ? -24.476 -20.529 -31.813 1.00 46.91 227 GLY A C 1
ATOM 1772 O O . GLY A 1 227 ? -24.847 -21.673 -32.155 1.00 46.91 227 GLY A O 1
#

Foldseek 3Di:
DPVVVPADFDDPAAWLVLQLLLQLQAVLVVHQWRPDDLDGFLSSSLSSQQPQATDHAQDDLPPDGHHPPPSVVSSVVSNTGHDPPSRRVVRNQWGFNDKDADQFLVSQQVCLVVVWKKWFFFQWDFPLAAEAAFATHIDHTDRDIWIFHHWDDDPFTWTKIFADPFQSRPHYQHPPNPPDPRRSSRITTYTRVVRNVRRNVRRMITTHHTGNRHDDDDPPPVVPVVD